Protein AF-A0A6A5ABD8-F1 (afdb_monomer_lite)

Sequence (321 aa):
MYVYLQLKSTKFTLSSTFIDMKARDLPSITTTNRLVFELEEQEGDVAEKHKRQFDACVKQADEQIEKLLAEKKQLEQEIRRQSQQFRQVLEERDADVQVEYAKMLAEVRDHIEDTKQQLTEAIESRTAKQLQVKHCPPPSLANEADVHESHMLQQLVVAKSKEVTALQAQFHALEAELARPAAIKRKADALDGSHEYSAEAVAQEKKHLQDEIDMLMETDLALRDKATQSRLLAAQHEQNESMRREVAEVEQEAANVAASVAALSSRLQTQLRVLASSSSTGALLTRLYTFIVSHDKDTPIAMADVLAASVSVPKRRRAVH

Structure (mmCIF, N/CA/C/O backbone):
data_AF-A0A6A5ABD8-F1
#
_entry.id   AF-A0A6A5ABD8-F1
#
loop_
_atom_site.group_PDB
_atom_site.id
_atom_site.type_symbol
_atom_site.label_atom_id
_atom_site.label_alt_id
_atom_site.label_comp_id
_atom_site.label_asym_id
_atom_site.label_entity_id
_atom_site.label_seq_id
_atom_site.pdbx_PDB_ins_code
_atom_site.Cartn_x
_atom_site.Cartn_y
_atom_site.Cartn_z
_atom_site.occupancy
_atom_site.B_iso_or_equiv
_atom_site.auth_seq_id
_atom_site.auth_comp_id
_atom_site.auth_asym_id
_atom_site.auth_atom_id
_atom_site.pdbx_PDB_model_num
ATOM 1 N N . MET A 1 1 ? -56.595 18.436 93.249 1.00 53.53 1 MET A N 1
ATOM 2 C CA . MET A 1 1 ? -57.622 19.158 94.042 1.00 53.53 1 MET A CA 1
ATOM 3 C C . MET A 1 1 ? -58.505 20.083 93.189 1.00 53.53 1 MET A C 1
ATOM 5 O O . MET A 1 1 ? -59.708 20.087 93.406 1.00 53.53 1 MET A O 1
ATOM 9 N N . TYR A 1 2 ? -57.971 20.776 92.172 1.00 49.00 2 TYR A N 1
ATOM 10 C CA . TYR A 1 2 ? -58.749 21.616 91.233 1.00 49.00 2 TYR A CA 1
ATOM 11 C C . TYR A 1 2 ? -59.800 20.856 90.392 1.00 49.00 2 TYR A C 1
ATOM 13 O O . TYR A 1 2 ? -60.939 21.297 90.273 1.00 49.00 2 TYR A O 1
ATOM 21 N N . VAL A 1 3 ? -59.458 19.665 89.887 1.00 53.38 3 VAL A N 1
ATOM 22 C CA . VAL A 1 3 ? -60.366 18.823 89.076 1.00 53.38 3 VAL A CA 1
ATOM 23 C C . VAL A 1 3 ? -61.596 18.361 89.876 1.00 53.38 3 VAL A C 1
ATOM 25 O O . VAL A 1 3 ? -62.702 18.282 89.349 1.00 53.38 3 VAL A O 1
ATOM 28 N N . TYR A 1 4 ? -61.437 18.140 91.185 1.00 53.44 4 TYR A N 1
ATOM 29 C CA . TYR A 1 4 ? -62.526 17.703 92.065 1.00 53.44 4 TYR A CA 1
ATOM 30 C C . TYR A 1 4 ? -63.534 18.828 92.361 1.00 53.44 4 TYR A C 1
ATOM 32 O O . TYR A 1 4 ? -64.728 18.564 92.495 1.00 53.44 4 TYR A O 1
ATOM 40 N N . LEU A 1 5 ? -63.080 20.091 92.415 1.00 59.44 5 LEU A N 1
ATOM 41 C CA . LEU A 1 5 ? -63.978 21.248 92.518 1.00 59.44 5 LEU A CA 1
ATOM 42 C C . LEU A 1 5 ? -64.756 21.484 91.214 1.00 59.44 5 LEU A C 1
ATOM 44 O O . LEU A 1 5 ? -65.955 21.752 91.276 1.00 59.44 5 LEU A O 1
ATOM 48 N N . GLN A 1 6 ? -64.120 21.328 90.047 1.00 56.09 6 GLN A N 1
ATOM 49 C CA . GLN A 1 6 ? -64.813 21.450 88.756 1.00 56.09 6 GLN A CA 1
ATOM 50 C C . GLN A 1 6 ? -65.863 20.352 88.543 1.00 56.09 6 GLN A C 1
ATOM 52 O O . GLN A 1 6 ? -66.965 20.650 88.085 1.00 56.09 6 GLN A O 1
ATOM 57 N N . LEU A 1 7 ? -65.575 19.108 88.941 1.00 61.19 7 LEU A N 1
ATOM 58 C CA . LEU A 1 7 ? -66.537 17.997 88.891 1.00 61.19 7 LEU A CA 1
ATOM 59 C C . LEU A 1 7 ? -67.727 18.198 89.838 1.00 61.19 7 LEU A C 1
ATOM 61 O O . LEU A 1 7 ? -68.861 17.878 89.491 1.00 61.19 7 LEU A O 1
ATOM 65 N N . LYS A 1 8 ? -67.504 18.765 91.031 1.00 67.19 8 LYS A N 1
ATOM 66 C CA . LYS A 1 8 ? -68.603 19.105 91.948 1.00 67.19 8 LYS A CA 1
ATOM 67 C C . LYS A 1 8 ? -69.461 20.256 91.427 1.00 67.19 8 LYS A C 1
ATOM 69 O O . LYS A 1 8 ? -70.681 20.174 91.528 1.00 67.19 8 LYS A O 1
ATOM 74 N N . SER A 1 9 ? -68.834 21.286 90.861 1.00 66.56 9 SER A N 1
ATOM 75 C CA . SER A 1 9 ? -69.531 22.425 90.256 1.00 66.56 9 SER A CA 1
ATOM 76 C C . SER A 1 9 ? -70.400 21.976 89.077 1.00 66.56 9 SER A C 1
ATOM 78 O O . SER A 1 9 ? -71.603 22.204 89.078 1.00 66.56 9 SER A O 1
ATOM 80 N N . THR A 1 10 ? -69.834 21.210 88.141 1.00 68.38 10 THR A N 1
ATOM 81 C CA . THR A 1 10 ? -70.576 20.663 86.990 1.00 68.38 10 THR A CA 1
ATOM 82 C C . THR A 1 10 ? -71.698 19.714 87.406 1.00 68.38 10 THR A C 1
ATOM 84 O O . THR A 1 10 ? -72.798 19.809 86.865 1.00 68.38 10 THR A O 1
ATOM 87 N N . LYS A 1 11 ? -71.481 18.859 88.415 1.00 72.31 11 LYS A N 1
ATOM 88 C CA . LYS A 1 11 ? -72.540 18.007 88.977 1.00 72.31 11 LYS A CA 1
ATOM 89 C C . LYS A 1 11 ? -73.679 18.828 89.586 1.00 72.31 11 LYS A C 1
ATOM 91 O O . LYS A 1 11 ? -74.837 18.472 89.399 1.00 72.31 11 LYS A O 1
ATOM 96 N N . PHE A 1 12 ? -73.369 19.915 90.292 1.00 74.19 12 PHE A N 1
ATOM 97 C CA . PHE A 1 12 ? -74.384 20.788 90.882 1.00 74.19 12 PHE A CA 1
ATOM 98 C C . PHE A 1 12 ? -75.194 21.521 89.806 1.00 74.19 12 PHE A C 1
ATOM 100 O O . PHE A 1 12 ? -76.422 21.504 89.858 1.00 74.19 12 PHE A O 1
ATOM 107 N N . THR A 1 13 ? -74.530 22.072 88.786 1.00 72.88 13 THR A N 1
ATOM 108 C CA . THR A 1 13 ? -75.196 22.735 87.655 1.00 72.88 13 THR A CA 1
ATOM 109 C C . THR A 1 13 ? -76.114 21.771 86.905 1.00 72.88 13 THR A C 1
ATOM 111 O O . THR A 1 13 ? -77.259 22.117 86.639 1.00 72.88 13 THR A O 1
ATOM 114 N N . LEU A 1 14 ? -75.653 20.544 86.630 1.00 72.12 14 LEU A N 1
ATOM 115 C CA . LEU A 1 14 ? -76.456 19.514 85.960 1.00 72.12 14 LEU A CA 1
ATOM 116 C C . LEU A 1 14 ? -77.642 19.042 86.811 1.00 72.12 14 LEU A C 1
ATOM 118 O O . LEU A 1 14 ? -78.719 18.784 86.283 1.00 72.12 14 LEU A O 1
ATOM 122 N N . SER A 1 15 ? -77.474 18.948 88.133 1.00 74.62 15 SER A N 1
ATOM 123 C CA . SER A 1 15 ? -78.588 18.630 89.033 1.00 74.62 15 SER A CA 1
ATOM 124 C C . SER A 1 15 ? -79.621 19.756 89.085 1.00 74.62 15 SER A C 1
ATOM 126 O O . SER A 1 15 ? -80.815 19.470 89.090 1.00 74.62 15 SER A O 1
ATOM 128 N N . SER A 1 16 ? -79.183 21.019 89.095 1.00 74.88 16 SER A N 1
ATOM 129 C CA . SER A 1 16 ? -80.077 22.183 89.070 1.00 74.88 16 SER A CA 1
ATOM 130 C C . SER A 1 16 ? -80.865 22.252 87.764 1.00 74.88 16 SER A C 1
ATOM 132 O O . SER A 1 16 ? -82.081 22.409 87.796 1.00 74.88 16 SER A O 1
ATOM 134 N N . THR A 1 17 ? -80.206 22.063 86.616 1.00 70.19 17 THR A N 1
ATOM 135 C CA . THR A 1 17 ? -80.883 22.075 85.312 1.00 70.19 17 THR A CA 1
ATOM 136 C C . THR A 1 17 ? -81.820 20.885 85.137 1.00 70.19 17 THR A C 1
ATOM 138 O O . THR A 1 17 ? -82.887 21.041 84.552 1.00 70.19 17 THR A O 1
ATOM 141 N N . PHE A 1 18 ? -81.482 19.712 85.682 1.00 69.19 18 PHE A N 1
ATOM 142 C CA . PHE A 1 18 ? -82.381 18.557 85.689 1.00 69.19 18 PHE A CA 1
ATOM 143 C C . PHE A 1 18 ? -83.653 18.819 86.509 1.00 69.19 18 PHE A C 1
ATOM 145 O O . PHE A 1 18 ? -84.741 18.447 86.076 1.00 69.19 18 PHE A O 1
ATOM 152 N N . ILE A 1 19 ? -83.543 19.483 87.666 1.00 72.44 19 ILE A N 1
ATOM 153 C CA . ILE A 1 19 ? -84.706 19.852 88.488 1.00 72.44 19 ILE A CA 1
ATOM 154 C C . ILE A 1 19 ? -85.553 20.922 87.781 1.00 72.44 19 ILE A C 1
ATOM 156 O O . ILE A 1 19 ? -86.771 20.763 87.711 1.00 72.44 19 ILE A O 1
ATOM 160 N N . ASP A 1 20 ? -84.928 21.937 87.176 1.00 66.00 20 ASP A N 1
ATOM 161 C CA . ASP A 1 20 ? -85.625 22.971 86.394 1.00 66.00 20 ASP A CA 1
ATOM 162 C C . ASP A 1 20 ? -86.321 22.403 85.146 1.00 66.00 20 ASP A C 1
ATOM 164 O O . ASP A 1 20 ? -87.415 22.840 84.785 1.00 66.00 20 ASP A O 1
ATOM 168 N N . MET A 1 21 ? -85.722 21.401 84.493 1.00 63.78 21 MET A N 1
ATOM 169 C CA . MET A 1 21 ? -86.346 20.679 83.381 1.00 63.78 21 MET A CA 1
ATOM 170 C C . MET A 1 21 ? -87.503 19.795 83.840 1.00 63.78 21 MET A C 1
ATOM 172 O O . MET A 1 21 ? -88.488 19.682 83.122 1.00 63.78 21 MET A O 1
ATOM 176 N N . LYS A 1 22 ? -87.410 19.186 85.028 1.00 62.59 22 LYS A N 1
ATOM 177 C CA . LYS A 1 22 ? -88.475 18.348 85.599 1.00 62.59 22 LYS A CA 1
ATOM 178 C C . LYS A 1 22 ? -89.668 19.172 86.103 1.00 62.59 22 LYS A C 1
ATOM 180 O O . LYS A 1 22 ? -90.768 18.642 86.189 1.00 62.59 22 LYS A O 1
ATOM 185 N N . ALA A 1 23 ? -89.449 20.447 86.436 1.00 59.66 23 ALA A N 1
ATOM 186 C CA . ALA A 1 23 ? -90.488 21.399 86.836 1.00 59.66 23 ALA A CA 1
ATOM 187 C C . ALA A 1 23 ? -91.246 22.018 85.645 1.00 59.66 23 ALA A C 1
ATOM 189 O O . ALA A 1 23 ? -92.268 22.675 85.840 1.00 59.66 23 ALA A O 1
ATOM 190 N N . ARG A 1 24 ? -90.760 21.821 84.414 1.00 61.25 24 ARG A N 1
ATOM 191 C CA . ARG A 1 24 ? -91.465 22.190 83.185 1.00 61.25 24 ARG A CA 1
ATOM 192 C C . ARG A 1 24 ? -92.117 20.935 82.617 1.00 61.25 24 ARG A C 1
ATOM 194 O O . ARG A 1 24 ? -91.409 20.006 82.242 1.00 61.25 24 ARG A O 1
ATOM 201 N N . ASP A 1 25 ? -93.445 20.917 82.527 1.00 61.50 25 ASP A N 1
ATOM 202 C CA . ASP A 1 25 ? -94.180 19.871 81.809 1.00 61.50 25 ASP A CA 1
ATOM 203 C C . ASP A 1 25 ? -93.789 19.905 80.322 1.00 61.50 25 ASP A C 1
ATOM 205 O O . ASP A 1 25 ? -94.334 20.661 79.516 1.00 61.50 25 ASP A O 1
ATOM 209 N N . LEU A 1 26 ? -92.767 19.125 79.968 1.00 60.50 26 LEU A N 1
ATOM 210 C CA . LEU A 1 26 ? -92.284 18.965 78.602 1.00 60.50 26 LEU A CA 1
ATOM 211 C C . LEU A 1 26 ? -93.111 17.879 77.892 1.00 60.50 26 LEU A C 1
ATOM 213 O O . LEU A 1 26 ? -93.389 16.833 78.484 1.00 60.50 26 LEU A O 1
ATOM 217 N N . PRO A 1 27 ? -93.502 18.095 76.622 1.00 52.38 27 PRO A N 1
ATOM 218 C CA . PRO A 1 27 ? -94.364 17.171 75.894 1.00 52.38 27 PRO A CA 1
ATOM 219 C C . PRO A 1 27 ? -93.663 15.826 75.662 1.00 52.38 27 PRO A C 1
ATOM 221 O O . PRO A 1 27 ? -92.484 15.777 75.305 1.00 52.38 27 PRO A O 1
ATOM 224 N N . SER A 1 28 ? -94.393 14.719 75.838 1.00 52.97 28 SER A N 1
ATOM 225 C CA . SER A 1 28 ? -93.856 13.371 75.635 1.00 52.97 28 SER A CA 1
ATOM 226 C C . SER A 1 28 ? -93.575 13.113 74.152 1.00 52.97 28 SER A C 1
ATOM 228 O O . SER A 1 28 ? -94.492 12.850 73.372 1.00 52.97 28 SER A O 1
ATOM 230 N N . ILE A 1 29 ? -92.306 13.149 73.755 1.00 50.41 29 ILE A N 1
ATOM 231 C CA . ILE A 1 29 ? -91.874 12.676 72.439 1.00 50.41 29 ILE A CA 1
ATOM 232 C C . ILE A 1 29 ? -91.739 11.152 72.525 1.00 50.41 29 ILE A C 1
ATOM 234 O O . ILE A 1 29 ? -90.792 10.634 73.110 1.00 50.41 29 ILE A O 1
ATOM 238 N N . THR A 1 30 ? -92.701 10.424 71.963 1.00 53.50 30 THR A N 1
ATOM 239 C CA . THR A 1 30 ? -92.599 8.976 71.743 1.00 53.50 30 THR A CA 1
ATOM 240 C C . THR A 1 30 ? -91.993 8.729 70.366 1.00 53.50 30 THR A C 1
ATOM 242 O O . THR A 1 30 ? -92.691 8.600 69.367 1.00 53.50 30 THR A O 1
ATOM 245 N N . THR A 1 31 ? -90.666 8.686 70.284 1.00 48.09 31 THR A N 1
ATOM 246 C CA . THR A 1 31 ? -89.962 8.234 69.079 1.00 48.09 31 THR A CA 1
ATOM 247 C C . THR A 1 31 ? -89.793 6.717 69.119 1.00 48.09 31 THR A C 1
ATOM 249 O O . THR A 1 31 ? -88.953 6.184 69.839 1.00 48.09 31 THR A O 1
ATOM 252 N N . THR A 1 32 ? -90.565 5.993 68.306 1.00 50.56 32 THR A N 1
ATOM 253 C CA . THR A 1 32 ? -90.321 4.576 67.991 1.00 50.56 32 THR A CA 1
ATOM 254 C C . THR A 1 32 ? -89.218 4.458 66.940 1.00 50.56 32 THR A C 1
ATOM 256 O O . THR A 1 32 ? -89.463 4.034 65.813 1.00 50.56 32 THR A O 1
ATOM 259 N N . ASN A 1 33 ? -87.994 4.852 67.283 1.00 43.50 33 ASN A N 1
ATOM 260 C CA . ASN A 1 33 ? -86.839 4.555 66.442 1.00 43.50 33 ASN A CA 1
ATOM 261 C C . ASN A 1 33 ? -86.266 3.205 66.871 1.00 43.50 33 ASN A C 1
ATOM 263 O O . ASN A 1 33 ? -85.719 3.059 67.964 1.00 43.50 33 ASN A O 1
ATOM 267 N N . ARG A 1 34 ? -86.415 2.200 66.005 1.00 51.47 34 ARG A N 1
ATOM 268 C CA . ARG A 1 34 ? -85.743 0.910 66.151 1.00 51.47 34 ARG A CA 1
ATOM 269 C C . ARG A 1 34 ? -84.254 1.158 65.896 1.00 51.47 34 ARG A C 1
ATOM 271 O O . ARG A 1 34 ? -83.864 1.379 64.756 1.00 51.47 34 ARG A O 1
ATOM 278 N N . LEU A 1 35 ? -83.446 1.179 66.956 1.00 46.12 35 LEU A N 1
ATOM 279 C CA . LEU A 1 35 ? -81.986 1.158 66.855 1.00 46.12 35 LEU A CA 1
ATOM 280 C C . LEU A 1 35 ? -81.588 -0.122 66.107 1.00 46.12 35 LEU A C 1
ATOM 282 O O . LEU A 1 35 ? -81.640 -1.216 66.670 1.00 46.12 35 LEU A O 1
ATOM 286 N N . VAL A 1 36 ? -81.260 0.004 64.821 1.00 48.38 36 VAL A N 1
ATOM 287 C CA . VAL A 1 36 ? -80.511 -1.025 64.098 1.00 48.38 36 VAL A CA 1
ATOM 288 C C . VAL A 1 36 ? -79.068 -0.808 64.514 1.00 48.38 36 VAL A C 1
ATOM 290 O O . VAL A 1 36 ? -78.414 0.116 64.044 1.00 48.38 36 VAL A O 1
ATOM 293 N N . PHE A 1 37 ? -78.609 -1.604 65.473 1.00 43.69 37 PHE A N 1
ATOM 294 C CA . PHE A 1 37 ? -77.184 -1.733 65.721 1.00 43.69 37 PHE A CA 1
ATOM 295 C C . PHE A 1 37 ? -76.596 -2.345 64.449 1.00 43.69 37 PHE A C 1
ATOM 297 O O . PHE A 1 37 ? -76.911 -3.491 64.121 1.00 43.69 37 PHE A O 1
ATOM 304 N N . GLU A 1 38 ? -75.809 -1.576 63.696 1.00 53.09 38 GLU A N 1
ATOM 305 C CA . GLU A 1 38 ? -74.833 -2.190 62.803 1.00 53.09 38 GLU A CA 1
ATOM 306 C C . GLU A 1 38 ? -73.977 -3.067 63.713 1.00 53.09 38 GLU A C 1
ATOM 308 O O . GLU A 1 38 ? -73.343 -2.569 64.643 1.00 53.09 38 GLU A O 1
ATOM 313 N N . LEU A 1 39 ? -74.094 -4.387 63.548 1.00 53.16 39 LEU A N 1
ATOM 314 C CA . LEU A 1 39 ? -73.211 -5.334 64.211 1.00 53.16 39 LEU A CA 1
ATOM 315 C C . LEU A 1 39 ? -71.795 -4.883 63.859 1.00 53.16 39 LEU A C 1
ATOM 317 O O . LEU A 1 39 ? -71.429 -4.935 62.687 1.00 53.16 39 LEU A O 1
ATOM 321 N N . GLU A 1 40 ? -71.051 -4.381 64.848 1.00 53.12 40 GLU A N 1
ATOM 322 C CA . GLU A 1 40 ? -69.621 -4.120 64.700 1.00 53.12 40 GLU A CA 1
ATOM 323 C C . GLU A 1 40 ? -69.013 -5.376 64.066 1.00 53.12 40 GLU A C 1
ATOM 325 O O . GLU A 1 40 ? -69.211 -6.477 64.596 1.00 53.12 40 GLU A O 1
ATOM 330 N N . GLU A 1 41 ? -68.370 -5.229 62.895 1.00 56.97 41 GLU A N 1
ATOM 331 C CA . GLU A 1 41 ? -67.628 -6.330 62.271 1.00 56.97 41 GLU A CA 1
ATOM 332 C C . GLU A 1 41 ? -66.757 -6.934 63.373 1.00 56.97 41 GLU A C 1
ATOM 334 O O . GLU A 1 41 ? -65.947 -6.232 63.986 1.00 56.97 41 GLU A O 1
ATOM 339 N N . GLN A 1 42 ? -66.977 -8.212 63.690 1.00 62.25 42 GLN A N 1
ATOM 340 C CA . GLN A 1 42 ? -66.211 -8.857 64.746 1.00 62.25 42 GLN A CA 1
ATOM 341 C C . GLN A 1 42 ? -64.729 -8.755 64.369 1.00 62.25 42 GLN A C 1
ATOM 343 O O . GLN A 1 42 ? -64.380 -8.938 63.204 1.00 62.25 42 GLN A O 1
ATOM 348 N N . GLU A 1 43 ? -63.837 -8.497 65.331 1.00 62.69 43 GLU A N 1
ATOM 349 C CA . GLU A 1 43 ? -62.389 -8.382 65.063 1.00 62.69 43 GLU A CA 1
ATOM 350 C C . GLU A 1 43 ? -61.838 -9.577 64.252 1.00 62.69 43 GLU A C 1
ATOM 352 O O . GLU A 1 43 ? -60.892 -9.426 63.477 1.00 62.69 43 GLU A O 1
ATOM 357 N N . GLY A 1 44 ? -62.468 -10.754 64.373 1.00 68.44 44 GLY A N 1
ATOM 358 C CA . GLY A 1 44 ? -62.181 -11.942 63.567 1.00 68.44 44 GLY A CA 1
ATOM 359 C C . GLY A 1 44 ? -62.459 -11.794 62.062 1.00 68.44 44 GLY A C 1
ATOM 360 O O . GLY A 1 44 ? -61.650 -12.261 61.262 1.00 68.44 44 GLY A O 1
ATOM 361 N N . ASP A 1 45 ? -63.530 -11.106 61.660 1.00 73.00 45 ASP A N 1
ATOM 362 C CA . ASP A 1 45 ? -63.878 -10.881 60.246 1.00 73.00 45 ASP A CA 1
ATOM 363 C C . ASP A 1 45 ? -62.905 -9.898 59.577 1.00 73.00 45 ASP A C 1
ATOM 365 O O . ASP A 1 45 ? -62.466 -10.104 58.439 1.00 73.00 45 ASP A O 1
ATOM 369 N N . VAL A 1 46 ? -62.485 -8.862 60.310 1.00 76.31 46 VAL A N 1
ATOM 370 C CA . VAL A 1 46 ? -61.463 -7.908 59.851 1.00 76.31 46 VAL A CA 1
ATOM 371 C C . VAL A 1 46 ? -60.105 -8.606 59.707 1.00 76.31 46 VAL A C 1
ATOM 373 O O . VAL A 1 46 ? -59.412 -8.427 58.699 1.00 76.31 46 VAL A O 1
ATOM 376 N N . ALA A 1 47 ? -59.739 -9.458 60.671 1.00 79.94 47 ALA A N 1
ATOM 377 C CA . ALA A 1 47 ? -58.514 -10.253 60.616 1.00 79.94 47 ALA A CA 1
ATOM 378 C C . ALA A 1 47 ? -58.513 -11.246 59.438 1.00 79.94 47 ALA A C 1
ATOM 380 O O . ALA A 1 47 ? -57.504 -11.367 58.737 1.00 79.94 47 ALA A O 1
ATOM 381 N N . GLU A 1 48 ? -59.636 -11.917 59.163 1.00 85.94 48 GLU A N 1
ATOM 382 C CA . GLU A 1 48 ? -59.774 -12.788 57.991 1.00 85.94 48 GLU A CA 1
ATOM 383 C C . GLU A 1 48 ? -59.653 -12.020 56.673 1.00 85.94 48 GLU A C 1
ATOM 385 O O . GLU A 1 48 ? -58.983 -12.480 55.744 1.00 85.94 48 GLU A O 1
ATOM 390 N N . LYS A 1 49 ? -60.266 -10.838 56.574 1.00 85.88 49 LYS A N 1
ATOM 391 C CA . LYS A 1 49 ? -60.184 -9.988 55.381 1.00 85.88 49 LYS A CA 1
ATOM 392 C C . LYS A 1 49 ? -58.750 -9.533 55.110 1.00 85.88 49 LYS A C 1
ATOM 394 O O . LYS A 1 49 ? -58.290 -9.641 53.972 1.00 85.88 49 LYS A O 1
ATOM 399 N N . HIS A 1 50 ? -58.024 -9.094 56.141 1.00 88.00 50 HIS A N 1
ATOM 400 C CA . HIS A 1 50 ? -56.607 -8.734 56.023 1.00 88.00 50 HIS A CA 1
ATOM 401 C C . HIS A 1 50 ? -55.740 -9.932 55.627 1.00 88.00 50 HIS A C 1
ATOM 403 O O . HIS A 1 50 ? -54.873 -9.798 54.764 1.00 88.00 50 HIS A O 1
ATOM 409 N N . LYS A 1 51 ? -56.010 -11.120 56.181 1.00 93.06 51 LYS A N 1
ATOM 410 C CA . LYS A 1 51 ? -55.317 -12.354 55.793 1.00 93.06 51 LYS A CA 1
ATOM 411 C C . LYS A 1 51 ? -55.535 -12.691 54.316 1.00 93.06 51 LYS A C 1
ATOM 413 O O . LYS A 1 51 ? -54.569 -12.934 53.604 1.00 93.06 51 LYS A O 1
ATOM 418 N N . ARG A 1 52 ? -56.775 -12.622 53.820 1.00 92.38 52 ARG A N 1
ATOM 419 C CA . ARG A 1 52 ? -57.081 -12.868 52.396 1.00 92.38 52 ARG A CA 1
ATOM 420 C C . ARG A 1 52 ? -56.407 -11.855 51.468 1.00 92.38 52 ARG A C 1
ATOM 422 O O . ARG A 1 52 ? -55.948 -12.232 50.394 1.00 92.38 52 ARG A O 1
ATOM 429 N N . GLN A 1 53 ? -56.336 -10.583 51.867 1.00 92.06 53 GLN A N 1
ATOM 430 C CA . GLN A 1 53 ? -55.622 -9.550 51.108 1.00 92.06 53 GLN A CA 1
ATOM 431 C C . GLN A 1 53 ? -54.112 -9.803 51.081 1.00 92.06 53 GLN A C 1
ATOM 433 O O . GLN A 1 53 ? -53.494 -9.675 50.026 1.00 92.06 53 GLN A O 1
ATOM 438 N N . PHE A 1 54 ? -53.529 -10.202 52.214 1.00 94.56 54 PHE A N 1
ATOM 439 C CA . PHE A 1 54 ? -52.124 -10.587 52.294 1.00 94.56 54 PHE A CA 1
ATOM 440 C C . PHE A 1 54 ? -51.831 -11.799 51.402 1.00 94.56 54 PHE A C 1
ATOM 442 O O . PHE A 1 54 ? -50.937 -11.728 50.564 1.00 94.56 54 PHE A O 1
ATOM 449 N N . ASP A 1 55 ? -52.638 -12.859 51.493 1.00 95.31 55 ASP A N 1
ATOM 450 C CA . ASP A 1 55 ? -52.489 -14.071 50.679 1.00 95.31 55 ASP A CA 1
ATOM 451 C C . ASP A 1 55 ? -52.620 -13.776 49.171 1.00 95.31 55 ASP A C 1
ATOM 453 O O . ASP A 1 55 ? -51.890 -14.342 48.356 1.00 95.31 55 ASP A O 1
ATOM 457 N N . ALA A 1 56 ? -53.522 -12.870 48.777 1.00 94.56 56 ALA A N 1
ATOM 458 C CA . ALA A 1 56 ? -53.649 -12.426 47.388 1.00 94.56 56 ALA A CA 1
ATOM 459 C C . ALA A 1 56 ? -52.418 -11.637 46.913 1.00 94.56 56 ALA A C 1
ATOM 461 O O . ALA A 1 56 ? -51.957 -11.834 45.790 1.00 94.56 56 ALA A O 1
ATOM 462 N N . CYS A 1 57 ? -51.864 -10.781 47.775 1.00 95.81 57 CYS A N 1
ATOM 463 C CA . CYS A 1 57 ? -50.655 -10.014 47.483 1.00 95.81 57 CYS A CA 1
ATOM 464 C C . CYS A 1 57 ? -49.430 -10.934 47.330 1.00 95.81 57 CYS A C 1
ATOM 466 O O . CYS A 1 57 ? -48.650 -10.769 46.395 1.00 95.81 57 CYS A O 1
ATOM 468 N N . VAL A 1 58 ? -49.307 -11.954 48.190 1.00 96.69 58 VAL A N 1
ATOM 469 C CA . VAL A 1 58 ? -48.263 -12.988 48.089 1.00 96.69 58 VAL A CA 1
ATOM 470 C C . VAL A 1 58 ? -48.381 -13.751 46.769 1.00 96.69 58 VAL A C 1
ATOM 472 O O . VAL A 1 58 ? -47.403 -13.833 46.036 1.00 96.69 58 VAL A O 1
ATOM 475 N N . LYS A 1 59 ? -49.584 -14.212 46.396 1.00 97.00 59 LYS A N 1
ATOM 476 C CA . LYS A 1 59 ? -49.800 -14.889 45.104 1.00 97.00 59 LYS A CA 1
ATOM 477 C C . LYS A 1 59 ? -49.424 -14.019 43.907 1.00 97.00 59 LYS A C 1
ATOM 479 O O . LYS A 1 59 ? -48.790 -14.500 42.975 1.00 97.00 59 LYS A O 1
ATOM 484 N N . GLN A 1 60 ? -49.791 -12.738 43.930 1.00 96.62 60 GLN A N 1
ATOM 485 C CA . GLN A 1 60 ? -49.427 -11.809 42.862 1.00 96.62 60 GLN A CA 1
ATOM 486 C C . GLN A 1 60 ? -47.906 -11.615 42.773 1.00 96.62 60 GLN A C 1
ATOM 488 O O . GLN A 1 60 ? -47.365 -11.533 41.669 1.00 96.62 60 GLN A O 1
ATOM 493 N N . ALA A 1 61 ? -47.215 -11.549 43.914 1.00 96.38 61 ALA A N 1
ATOM 494 C CA . ALA A 1 61 ? -45.760 -11.477 43.952 1.00 96.38 61 ALA A CA 1
ATOM 495 C C . ALA A 1 61 ? -45.122 -12.755 43.383 1.00 96.38 61 ALA A C 1
ATOM 497 O O . ALA A 1 61 ? -44.211 -12.654 42.564 1.00 96.38 61 ALA A O 1
ATOM 498 N N . ASP A 1 62 ? -45.640 -13.935 43.732 1.00 96.94 62 ASP A N 1
ATOM 499 C CA . ASP A 1 62 ? -45.156 -15.218 43.211 1.00 96.94 62 ASP A CA 1
ATOM 500 C C . ASP A 1 62 ? -45.335 -15.319 41.686 1.00 96.94 62 ASP A C 1
ATOM 502 O O . ASP A 1 62 ? -44.390 -15.650 40.971 1.00 96.94 62 ASP A O 1
ATOM 506 N N . GLU A 1 63 ? -46.500 -14.934 41.154 1.00 97.25 63 GLU A N 1
ATOM 507 C CA . GLU A 1 63 ? -46.746 -14.891 39.704 1.00 97.25 63 GLU A CA 1
ATOM 508 C C . GLU A 1 63 ? -45.808 -13.911 38.978 1.00 97.25 63 GLU A C 1
ATOM 510 O O . GLU A 1 63 ? -45.360 -14.174 37.857 1.00 97.25 63 GLU A O 1
ATOM 515 N N . GLN A 1 64 ? -45.500 -12.763 39.592 1.00 97.44 64 GLN A N 1
ATOM 516 C CA . GLN A 1 64 ? -44.531 -11.812 39.040 1.00 97.44 64 GLN A CA 1
ATOM 517 C C . GLN A 1 64 ? -43.109 -12.375 39.062 1.00 97.44 64 GLN A C 1
ATOM 519 O O . GLN A 1 64 ? -42.379 -12.213 38.083 1.00 97.44 64 GLN A O 1
ATOM 524 N N . ILE A 1 65 ? -42.723 -13.064 40.137 1.00 97.56 65 ILE A N 1
ATOM 525 C CA . ILE A 1 65 ? -41.425 -13.733 40.243 1.00 97.56 65 ILE A CA 1
ATOM 526 C C . ILE A 1 65 ? -41.296 -14.808 39.161 1.00 97.56 65 ILE A C 1
ATOM 528 O O . ILE A 1 65 ? -40.279 -14.847 38.469 1.00 97.56 65 ILE A O 1
ATOM 532 N N . GLU A 1 66 ? -42.318 -15.641 38.952 1.00 97.56 66 GLU A N 1
ATOM 533 C CA . GLU A 1 66 ? -42.298 -16.665 37.903 1.00 97.56 66 GLU A CA 1
ATOM 534 C C . GLU A 1 66 ? -42.156 -16.061 36.501 1.00 97.56 66 GLU A C 1
ATOM 536 O O . GLU A 1 66 ? -41.338 -16.539 35.707 1.00 97.56 66 GLU A O 1
ATOM 541 N N . LYS A 1 67 ? -42.883 -14.975 36.204 1.00 97.75 67 LYS A N 1
ATOM 542 C CA . LYS A 1 67 ? -42.744 -14.250 34.929 1.00 97.75 67 LYS A CA 1
ATOM 543 C C . LYS A 1 67 ? -41.327 -13.719 34.732 1.00 97.75 67 LYS A C 1
ATOM 545 O O . LYS A 1 67 ? -40.726 -13.969 33.689 1.00 97.75 67 LYS A O 1
ATOM 550 N N . LEU A 1 68 ? -40.763 -13.063 35.745 1.00 97.94 68 LEU A N 1
ATOM 551 C CA . LEU A 1 68 ? -39.399 -12.531 35.685 1.00 97.94 68 LEU A CA 1
ATOM 552 C C . LEU A 1 68 ? -38.350 -13.641 35.535 1.00 97.94 68 LEU A C 1
ATOM 554 O O . LEU A 1 68 ? -37.365 -13.467 34.819 1.00 97.94 68 LEU A O 1
ATOM 558 N N . LEU A 1 69 ? -38.548 -14.802 36.164 1.00 97.75 69 LEU A N 1
ATOM 559 C CA . LEU A 1 69 ? -37.665 -15.959 35.994 1.00 97.75 69 LEU A CA 1
ATOM 560 C C . LEU A 1 69 ? -37.738 -16.536 34.574 1.00 97.75 69 LEU A C 1
ATOM 562 O O . LEU A 1 69 ? -36.703 -16.913 34.015 1.00 97.75 69 LEU A O 1
ATOM 566 N N . ALA A 1 70 ? -38.930 -16.583 33.975 1.00 97.44 70 ALA A N 1
ATOM 567 C CA . ALA A 1 70 ? -39.110 -17.018 32.594 1.00 97.44 70 ALA A CA 1
ATOM 568 C C . ALA A 1 70 ? -38.450 -16.047 31.601 1.00 97.44 70 ALA A C 1
ATOM 570 O O . ALA A 1 70 ? -37.695 -16.486 30.729 1.00 97.44 70 ALA A O 1
ATOM 571 N N . GLU A 1 71 ? -38.660 -14.740 31.774 1.00 97.94 71 GLU A N 1
ATOM 572 C CA . GLU A 1 71 ? -38.024 -13.694 30.963 1.00 97.94 71 GLU A CA 1
ATOM 573 C C . GLU A 1 71 ? -36.500 -13.725 31.099 1.00 97.94 71 GLU A C 1
ATOM 575 O O . GLU A 1 71 ? -35.789 -13.738 30.094 1.00 97.94 71 GLU A O 1
ATOM 580 N N . LYS A 1 72 ? -35.977 -13.841 32.327 1.00 97.88 72 LYS A N 1
ATOM 581 C CA . LYS A 1 72 ? -34.539 -14.005 32.574 1.00 97.88 72 LYS A CA 1
ATOM 582 C C . LYS A 1 72 ? -33.980 -15.197 31.797 1.00 97.88 72 LYS A C 1
ATOM 584 O O . LYS A 1 72 ? -32.950 -15.070 31.140 1.00 97.88 72 LYS A O 1
ATOM 589 N N . LYS A 1 73 ? -34.653 -16.349 31.845 1.00 98.06 73 LYS A N 1
ATOM 590 C CA . LYS A 1 73 ? -34.214 -17.558 31.135 1.00 98.06 73 LYS A CA 1
ATOM 591 C C . LYS A 1 73 ? -34.200 -17.354 29.616 1.00 98.06 73 LYS A C 1
ATOM 593 O O . LYS A 1 73 ? -33.271 -17.820 28.959 1.00 98.06 73 LYS A O 1
ATOM 598 N N . GLN A 1 74 ? -35.196 -16.661 29.062 1.00 97.88 74 GLN A N 1
ATOM 599 C CA . GLN A 1 74 ? -35.233 -16.324 27.636 1.00 97.88 74 GLN A CA 1
ATOM 600 C C . GLN A 1 74 ? -34.097 -15.372 27.248 1.00 97.88 74 GLN A C 1
ATOM 602 O O . GLN A 1 74 ? -33.388 -15.635 26.278 1.00 97.88 74 GLN A O 1
ATOM 607 N N . LEU A 1 75 ? -33.866 -14.316 28.032 1.00 98.00 75 LEU A N 1
ATOM 608 C CA . LEU A 1 75 ? -32.774 -13.370 27.795 1.00 98.00 75 LEU A CA 1
ATOM 609 C C . LEU A 1 75 ? -31.401 -14.047 27.881 1.00 98.00 75 LEU A C 1
ATOM 611 O O . LEU A 1 75 ? -30.541 -13.801 27.042 1.00 98.00 75 LEU A O 1
ATOM 615 N N . GLU A 1 76 ? -31.193 -14.952 28.839 1.00 98.12 76 GLU A N 1
ATOM 616 C CA . GLU A 1 76 ? -29.954 -15.731 28.933 1.00 98.12 76 GLU A CA 1
ATOM 617 C C . GLU A 1 76 ? -29.733 -16.633 27.711 1.00 98.12 76 GLU A C 1
ATOM 619 O O . GLU A 1 76 ? -28.602 -16.762 27.235 1.00 98.12 76 GLU A O 1
ATOM 624 N N . GLN A 1 77 ? -30.792 -17.258 27.186 1.00 97.88 77 GLN A N 1
ATOM 625 C CA . GLN A 1 77 ? -30.709 -18.052 25.957 1.00 97.88 77 GLN A CA 1
ATOM 626 C C . GLN A 1 77 ? -30.371 -17.180 24.747 1.00 97.88 77 GLN A C 1
ATOM 628 O O . GLN A 1 77 ? -29.497 -17.546 23.960 1.00 97.88 77 GLN A O 1
ATOM 633 N N . GLU A 1 78 ? -31.003 -16.014 24.631 1.00 97.56 78 GLU A N 1
ATOM 634 C CA . GLU A 1 78 ? -30.763 -15.085 23.532 1.00 97.56 78 GLU A CA 1
ATOM 635 C C . GLU A 1 78 ? -29.341 -14.508 23.573 1.00 97.56 78 GLU A C 1
ATOM 637 O O . GLU A 1 78 ? -28.655 -14.504 22.553 1.00 97.56 78 GLU A O 1
ATOM 642 N N . ILE A 1 79 ? -28.831 -14.137 24.753 1.00 98.06 79 ILE A N 1
ATOM 643 C CA . ILE A 1 79 ? -27.438 -13.693 24.924 1.00 98.06 79 ILE A CA 1
ATOM 644 C C . ILE A 1 79 ? -26.459 -14.793 24.501 1.00 98.06 79 ILE A C 1
ATOM 646 O O . ILE A 1 79 ? -25.476 -14.514 23.809 1.00 98.06 79 ILE A O 1
ATOM 650 N N . ARG A 1 80 ? -26.708 -16.054 24.881 1.00 97.31 80 ARG A N 1
ATOM 651 C CA . ARG A 1 80 ? -25.859 -17.183 24.460 1.00 97.31 80 ARG A CA 1
ATOM 652 C C . ARG A 1 80 ? -25.884 -17.367 22.946 1.00 97.31 80 ARG A C 1
ATOM 654 O O . ARG A 1 80 ? -24.821 -17.546 22.351 1.00 97.31 80 ARG A O 1
ATOM 661 N N . ARG A 1 81 ? -27.068 -17.280 22.335 1.00 98.12 81 ARG A N 1
ATOM 662 C CA . ARG A 1 81 ? -27.259 -17.379 20.883 1.00 98.12 81 ARG A CA 1
ATOM 663 C C . ARG A 1 81 ? -26.504 -16.267 20.155 1.00 98.12 81 ARG A C 1
ATOM 665 O O . ARG A 1 81 ? -25.708 -16.561 19.269 1.00 98.12 81 ARG A O 1
ATOM 672 N N . GLN A 1 82 ? -26.677 -15.014 20.571 1.00 97.50 82 GLN A N 1
ATOM 673 C CA . GLN A 1 82 ? -25.979 -13.861 19.993 1.00 97.50 82 GLN A CA 1
ATOM 674 C C . GLN A 1 82 ? -24.462 -13.957 20.172 1.00 97.50 82 GLN A C 1
ATOM 676 O O . GLN A 1 82 ? -23.713 -13.714 19.230 1.00 97.50 82 GLN A O 1
ATOM 681 N N . SER A 1 83 ? -23.993 -14.389 21.345 1.00 97.19 83 SER A N 1
ATOM 682 C CA . SER A 1 83 ? -22.560 -14.596 21.597 1.00 97.19 83 SER A CA 1
ATOM 683 C C . SER A 1 83 ? -21.964 -15.670 20.684 1.00 97.19 83 SER A C 1
ATOM 685 O O . SER A 1 83 ? -20.822 -15.557 20.246 1.00 97.19 83 SER A O 1
ATOM 687 N N . GLN A 1 84 ? -22.720 -16.734 20.398 1.00 97.12 84 GLN A N 1
ATOM 688 C CA . GLN A 1 84 ? -22.299 -17.768 19.455 1.00 97.12 84 GLN A CA 1
ATOM 689 C C . GLN A 1 84 ? -22.269 -17.241 18.018 1.00 97.12 84 GLN A C 1
ATOM 691 O O . GLN A 1 84 ? -21.283 -17.472 17.327 1.00 97.12 84 GLN A O 1
ATOM 696 N N . GLN A 1 85 ? -23.288 -16.488 17.597 1.00 96.94 85 GLN A N 1
ATOM 697 C CA . GLN A 1 85 ? -23.306 -15.852 16.277 1.00 96.94 85 GLN A CA 1
ATOM 698 C C . GLN A 1 85 ? -22.131 -14.892 16.088 1.00 96.94 85 GLN A C 1
ATOM 700 O O . GLN A 1 85 ? -21.487 -14.912 15.047 1.00 96.94 85 GLN A O 1
ATOM 705 N N . PHE A 1 86 ? -21.813 -14.088 17.104 1.00 97.44 86 PHE A N 1
ATOM 706 C CA . PHE A 1 86 ? -20.686 -13.163 17.041 1.00 97.44 86 PHE A CA 1
ATOM 707 C C . PHE A 1 86 ? -19.349 -13.896 16.894 1.00 97.44 86 PHE A C 1
ATOM 709 O O . PHE A 1 86 ? -18.526 -13.501 16.074 1.00 97.44 86 PHE A O 1
ATOM 716 N N . ARG A 1 87 ? -19.150 -14.994 17.637 1.00 97.19 87 ARG A N 1
ATOM 717 C CA . ARG A 1 87 ? -17.958 -15.843 17.485 1.00 97.19 87 ARG A CA 1
ATOM 718 C C . ARG A 1 87 ? -17.850 -16.443 16.089 1.00 97.19 87 ARG A C 1
ATOM 720 O O . ARG A 1 87 ? -16.783 -16.366 15.504 1.00 97.19 87 ARG A O 1
ATOM 727 N N . GLN A 1 88 ? -18.948 -16.964 15.549 1.00 96.81 88 GLN A N 1
ATOM 728 C CA . GLN A 1 88 ? -18.954 -17.536 14.205 1.00 96.81 88 GLN A CA 1
ATOM 729 C C . GLN A 1 88 ? -18.584 -16.492 13.143 1.00 96.81 88 GLN A C 1
ATOM 731 O O . GLN A 1 88 ? -17.738 -16.756 12.299 1.00 96.81 88 GLN A O 1
ATOM 736 N N . VAL A 1 89 ? -19.161 -15.288 13.214 1.00 97.38 89 VAL A N 1
ATOM 737 C CA . VAL A 1 89 ? -18.821 -14.202 12.280 1.00 97.38 89 VAL A CA 1
ATOM 738 C C . VAL A 1 89 ? -17.350 -13.803 12.407 1.00 97.38 89 VAL A C 1
ATOM 740 O O . VAL A 1 89 ? -16.711 -13.533 11.397 1.00 97.38 89 VAL A O 1
ATOM 743 N N . LEU A 1 90 ? -16.797 -13.760 13.623 1.00 95.50 90 LEU A N 1
ATOM 744 C CA . LEU A 1 90 ? -15.369 -13.496 13.809 1.00 95.50 90 LEU A CA 1
ATOM 745 C C . LEU A 1 90 ? -14.499 -14.597 13.194 1.00 95.50 90 LEU A C 1
ATOM 747 O O . LEU A 1 90 ? -13.569 -14.273 12.471 1.00 95.50 90 LEU A O 1
ATOM 751 N N . GLU A 1 91 ? -14.828 -15.869 13.421 1.00 96.00 91 GLU A N 1
ATOM 752 C CA . GLU A 1 91 ? -14.098 -17.007 12.849 1.00 96.00 91 GLU A CA 1
ATOM 753 C C . GLU A 1 91 ? -14.152 -17.014 11.313 1.00 96.00 91 GLU A C 1
ATOM 755 O O . GLU A 1 91 ? -13.127 -17.220 10.666 1.00 96.00 91 GLU A O 1
ATOM 760 N N . GLU A 1 92 ? -15.319 -16.737 10.722 1.00 94.88 92 GLU A N 1
ATOM 761 C CA . GLU A 1 92 ? -15.489 -16.609 9.268 1.00 94.88 92 GLU A CA 1
ATOM 762 C C . GLU A 1 92 ? -14.643 -15.457 8.712 1.00 94.88 92 GLU A C 1
ATOM 764 O O . GLU A 1 92 ? -13.899 -15.640 7.750 1.00 94.88 92 GLU A O 1
ATOM 769 N N . ARG A 1 93 ? -14.678 -14.282 9.355 1.00 93.56 93 ARG A N 1
ATOM 770 C CA . ARG A 1 93 ? -13.869 -13.135 8.920 1.00 93.56 93 ARG A CA 1
ATOM 771 C C . ARG A 1 93 ? -12.375 -13.373 9.087 1.00 93.56 93 ARG A C 1
ATOM 773 O O . ARG A 1 93 ? -11.612 -12.969 8.214 1.00 93.56 93 ARG A O 1
ATOM 780 N N . ASP A 1 94 ? -11.952 -14.001 10.177 1.00 95.00 94 ASP A N 1
ATOM 781 C CA . ASP A 1 94 ? -10.548 -14.340 10.401 1.00 95.00 94 ASP A CA 1
ATOM 782 C C . ASP A 1 94 ? -10.062 -15.337 9.342 1.00 95.00 94 ASP A C 1
ATOM 784 O O . ASP A 1 94 ? -8.960 -15.176 8.815 1.00 95.00 94 ASP A O 1
ATOM 788 N N . ALA A 1 95 ? -10.889 -16.320 8.973 1.00 94.12 95 ALA A N 1
ATOM 789 C CA . ALA A 1 95 ? -10.587 -17.256 7.895 1.00 94.12 95 ALA A CA 1
ATOM 790 C C . ALA A 1 95 ? -10.484 -16.552 6.531 1.00 94.12 95 ALA A C 1
ATOM 792 O O . ALA A 1 95 ? -9.501 -16.759 5.818 1.00 94.12 95 ALA A O 1
ATOM 793 N N . ASP A 1 96 ? -11.435 -15.677 6.190 1.00 94.12 96 ASP A N 1
ATOM 794 C CA . ASP A 1 96 ? -11.413 -14.903 4.941 1.00 94.12 96 ASP A CA 1
ATOM 795 C C . ASP A 1 96 ? -10.157 -14.029 4.846 1.00 94.12 96 ASP A C 1
ATOM 797 O O . ASP A 1 96 ? -9.453 -14.023 3.834 1.00 94.12 96 ASP A O 1
ATOM 801 N N . VAL A 1 97 ? -9.833 -13.324 5.931 1.00 94.81 97 VAL A N 1
ATOM 802 C CA . VAL A 1 97 ? -8.643 -12.474 6.017 1.00 94.81 97 VAL A CA 1
ATOM 803 C C . VAL A 1 97 ? -7.367 -13.307 5.873 1.00 94.81 97 VAL A C 1
ATOM 805 O O . VAL A 1 97 ? -6.466 -12.916 5.132 1.00 94.81 97 VAL A O 1
ATOM 808 N N . GLN A 1 98 ? -7.281 -14.471 6.522 1.00 94.31 98 GLN A N 1
ATOM 809 C CA . GLN A 1 98 ? -6.140 -15.379 6.370 1.00 94.31 98 GLN A CA 1
ATOM 810 C C . GLN A 1 98 ? -5.982 -15.882 4.932 1.00 94.31 98 GLN A C 1
ATOM 812 O O . GLN A 1 98 ? -4.856 -15.946 4.434 1.00 94.31 98 GLN A O 1
ATOM 817 N N . VAL A 1 99 ? -7.084 -16.210 4.252 1.00 96.19 99 VAL A N 1
ATOM 818 C CA . VAL A 1 99 ? -7.066 -16.635 2.846 1.00 96.19 99 VAL A CA 1
ATOM 819 C C . VAL A 1 99 ? -6.559 -15.510 1.944 1.00 96.19 99 VAL A C 1
ATOM 821 O O . VAL A 1 99 ? -5.699 -15.756 1.099 1.00 96.19 99 VAL A O 1
ATOM 824 N N . GLU A 1 100 ? -7.027 -14.278 2.135 1.00 95.25 100 GLU A N 1
ATOM 825 C CA . GLU A 1 100 ? -6.556 -13.124 1.358 1.00 95.25 100 GLU A CA 1
ATOM 826 C C . GLU A 1 100 ? -5.075 -12.812 1.616 1.00 95.25 100 GLU A C 1
ATOM 828 O O . GLU A 1 100 ? -4.311 -12.610 0.670 1.00 95.25 100 GLU A O 1
ATOM 833 N N . TYR A 1 101 ? -4.614 -12.869 2.870 1.00 95.50 101 TYR A N 1
ATOM 834 C CA . TYR A 1 101 ? -3.184 -12.739 3.170 1.00 95.50 101 TYR A CA 1
ATOM 835 C C . TYR A 1 101 ? -2.349 -13.846 2.519 1.00 95.50 101 TYR A C 1
ATOM 837 O O . TYR A 1 101 ? -1.270 -13.566 1.995 1.00 95.50 101 TYR A O 1
ATOM 845 N N . ALA A 1 102 ? -2.833 -15.090 2.512 1.00 95.94 102 ALA A N 1
ATOM 846 C CA . ALA A 1 102 ? -2.142 -16.196 1.858 1.00 95.94 102 ALA A CA 1
ATOM 847 C C . ALA A 1 102 ? -2.031 -15.992 0.338 1.00 95.94 102 ALA A C 1
ATOM 849 O O . ALA A 1 102 ? -0.973 -16.269 -0.228 1.00 95.94 102 ALA A O 1
ATOM 850 N N . LYS A 1 103 ? -3.078 -15.463 -0.312 1.00 96.00 103 LYS A N 1
ATOM 851 C CA . LYS A 1 103 ? -3.050 -15.111 -1.742 1.00 96.00 103 LYS A CA 1
ATOM 852 C C . LYS A 1 103 ? -2.031 -14.014 -2.035 1.00 96.00 103 LYS A C 1
ATOM 854 O O . LYS A 1 103 ? -1.167 -14.219 -2.879 1.00 96.00 103 LYS A O 1
ATOM 859 N N . MET A 1 104 ? -2.062 -12.908 -1.290 1.00 95.31 104 MET A N 1
ATOM 860 C CA . MET A 1 104 ? -1.098 -11.815 -1.477 1.00 95.31 104 MET A CA 1
ATOM 861 C C . MET A 1 104 ? 0.350 -12.288 -1.284 1.00 95.31 104 MET A C 1
ATOM 863 O O . MET A 1 104 ? 1.244 -11.896 -2.029 1.00 95.31 104 MET A O 1
ATOM 867 N N . LEU A 1 105 ? 0.603 -13.164 -0.305 1.00 95.38 105 LEU A N 1
ATOM 868 C CA . LEU A 1 105 ? 1.931 -13.750 -0.103 1.00 95.38 105 LEU A CA 1
ATOM 869 C C . LEU A 1 105 ? 2.362 -14.659 -1.263 1.00 95.38 105 LEU A C 1
ATOM 871 O O . LEU A 1 105 ? 3.553 -14.702 -1.577 1.00 95.38 105 LEU A O 1
ATOM 875 N N . ALA A 1 106 ? 1.427 -15.383 -1.884 1.00 94.94 106 ALA A N 1
ATOM 876 C CA . ALA A 1 106 ? 1.704 -16.197 -3.063 1.00 94.94 106 ALA A CA 1
ATOM 877 C C . ALA A 1 106 ? 2.051 -15.320 -4.276 1.00 94.94 106 ALA A C 1
ATOM 879 O O . ALA A 1 106 ? 3.092 -15.536 -4.883 1.00 94.94 106 ALA A O 1
ATOM 880 N N . GLU A 1 107 ? 1.274 -14.269 -4.544 1.00 96.44 107 GLU A N 1
ATOM 881 C CA . GLU A 1 107 ? 1.546 -13.315 -5.633 1.00 96.44 107 GLU A CA 1
ATOM 882 C C . GLU A 1 107 ? 2.917 -12.639 -5.478 1.00 96.44 107 GLU A C 1
ATOM 884 O O . GLU A 1 107 ? 3.697 -12.552 -6.426 1.00 96.44 107 GLU A O 1
ATOM 889 N N . VAL A 1 108 ? 3.264 -12.212 -4.259 1.00 97.12 108 VAL A N 1
ATOM 890 C CA . VAL A 1 108 ? 4.591 -11.645 -3.975 1.00 97.12 108 VAL A CA 1
ATOM 891 C C . VAL A 1 108 ? 5.696 -12.673 -4.214 1.00 97.12 108 VAL A C 1
ATOM 893 O O . VAL A 1 108 ? 6.762 -12.322 -4.723 1.00 97.12 108 VAL A O 1
ATOM 896 N N . ARG A 1 109 ? 5.471 -13.942 -3.856 1.00 97.12 109 ARG A N 1
ATOM 897 C CA . ARG A 1 109 ? 6.441 -15.009 -4.116 1.00 97.12 109 ARG A CA 1
ATOM 898 C C . ARG A 1 109 ? 6.622 -15.235 -5.616 1.00 97.12 109 ARG A C 1
ATOM 900 O O . ARG A 1 109 ? 7.769 -15.326 -6.040 1.00 97.12 109 ARG A O 1
ATOM 907 N N . ASP A 1 110 ? 5.543 -15.255 -6.389 1.00 97.38 110 ASP A N 1
ATOM 908 C CA . ASP A 1 110 ? 5.597 -15.416 -7.845 1.00 97.38 110 ASP A CA 1
ATOM 909 C C . ASP A 1 110 ? 6.373 -14.260 -8.492 1.00 97.38 110 ASP A C 1
ATOM 911 O O . ASP A 1 110 ? 7.299 -14.491 -9.265 1.00 97.38 110 ASP A O 1
ATOM 915 N N . HIS A 1 111 ? 6.126 -13.014 -8.073 1.00 97.00 111 HIS A N 1
ATOM 916 C CA . HIS A 1 111 ? 6.918 -11.866 -8.527 1.00 97.00 111 HIS A CA 1
ATOM 917 C C . HIS A 1 111 ? 8.405 -11.969 -8.163 1.00 97.00 111 HIS A C 1
ATOM 919 O O . HIS A 1 111 ? 9.275 -11.578 -8.946 1.00 97.00 111 HIS A O 1
ATOM 925 N N . ILE A 1 112 ? 8.734 -12.489 -6.978 1.00 96.56 112 ILE A N 1
ATOM 926 C CA . ILE A 1 112 ? 10.128 -12.740 -6.592 1.00 96.56 112 ILE A CA 1
ATOM 927 C C . ILE A 1 112 ? 10.752 -13.820 -7.487 1.00 96.56 112 ILE A C 1
ATOM 929 O O . ILE A 1 112 ? 11.921 -13.701 -7.852 1.00 96.56 112 ILE A O 1
ATOM 933 N N . GLU A 1 113 ? 10.008 -14.867 -7.834 1.00 97.38 113 GLU A N 1
ATOM 934 C CA . GLU A 1 113 ? 10.471 -15.936 -8.723 1.00 97.38 113 GLU A CA 1
ATOM 935 C C . GLU A 1 113 ? 10.736 -15.388 -10.138 1.00 97.38 113 GLU A C 1
ATOM 937 O O . GLU A 1 113 ? 11.837 -15.557 -10.668 1.00 97.38 113 GLU A O 1
ATOM 942 N N . ASP A 1 114 ? 9.791 -14.622 -10.688 1.00 97.12 114 ASP A N 1
ATOM 943 C CA . ASP A 1 114 ? 9.899 -13.985 -12.005 1.00 97.12 114 ASP A CA 1
ATOM 944 C C . ASP A 1 114 ? 11.091 -13.025 -12.073 1.00 97.12 114 ASP A C 1
ATOM 946 O O . ASP A 1 114 ? 11.903 -13.070 -13.001 1.00 97.12 114 ASP A O 1
ATOM 950 N N . THR A 1 115 ? 11.238 -12.154 -11.071 1.00 95.69 115 THR A N 1
ATOM 951 C CA . THR A 1 115 ? 12.353 -11.196 -11.031 1.00 95.69 115 THR A CA 1
ATOM 952 C C . THR A 1 115 ? 13.704 -11.886 -10.871 1.00 95.69 115 THR A C 1
ATOM 954 O O . THR A 1 115 ? 14.687 -11.450 -11.476 1.00 95.69 115 THR A O 1
ATOM 957 N N . LYS A 1 116 ? 13.781 -12.989 -10.115 1.00 96.88 116 LYS A N 1
ATOM 958 C CA . LYS A 1 116 ? 14.991 -13.821 -10.057 1.00 96.88 116 LYS A CA 1
ATOM 959 C C . LYS A 1 116 ? 15.310 -14.435 -11.412 1.00 96.88 116 LYS A C 1
ATOM 961 O O . LYS A 1 116 ? 16.475 -14.421 -11.803 1.00 96.88 116 LYS A O 1
ATOM 966 N N . GLN A 1 117 ? 14.311 -14.953 -12.122 1.00 96.75 117 GLN A N 1
ATOM 967 C CA . GLN A 1 117 ? 14.522 -15.534 -13.442 1.00 96.75 117 GLN A CA 1
ATOM 968 C C . GLN A 1 117 ? 15.040 -14.482 -14.432 1.00 96.75 117 GLN A C 1
ATOM 970 O O . GLN A 1 117 ? 16.077 -14.694 -15.059 1.00 96.75 117 GLN A O 1
ATOM 975 N N . GLN A 1 118 ? 14.406 -13.308 -14.484 1.00 95.88 118 GLN A N 1
ATOM 976 C CA . GLN A 1 118 ? 14.857 -12.185 -15.315 1.00 95.88 118 GLN A CA 1
ATOM 977 C C . GLN A 1 118 ? 16.286 -11.741 -14.972 1.00 95.88 118 GLN A C 1
ATOM 979 O O . GLN A 1 118 ? 17.083 -11.439 -15.863 1.00 95.88 118 GLN A O 1
ATOM 984 N N . LEU A 1 119 ? 16.637 -11.711 -13.682 1.00 95.06 119 LEU A N 1
ATOM 985 C CA . LEU A 1 119 ? 17.991 -11.379 -13.244 1.00 95.06 119 LEU A CA 1
ATOM 986 C C . LEU A 1 119 ? 19.009 -12.420 -13.725 1.00 95.06 119 LEU A C 1
ATOM 988 O O . LEU A 1 119 ? 20.073 -12.042 -14.219 1.00 95.06 119 LEU A O 1
ATOM 992 N N . THR A 1 120 ? 18.692 -13.709 -13.608 1.00 96.44 120 THR A N 1
ATOM 993 C CA . THR A 1 120 ? 19.548 -14.795 -14.103 1.00 96.44 120 THR A CA 1
ATOM 994 C C . THR A 1 120 ? 19.760 -14.681 -15.611 1.00 96.44 120 THR A C 1
ATOM 996 O O . THR A 1 120 ? 20.906 -14.655 -16.058 1.00 96.44 120 THR A O 1
ATOM 999 N N . GLU A 1 121 ? 18.692 -14.495 -16.388 1.00 95.88 121 GLU A N 1
ATOM 1000 C CA . GLU A 1 121 ? 18.766 -14.310 -17.844 1.00 95.88 121 GLU A CA 1
ATOM 1001 C C . GLU A 1 121 ? 19.618 -13.083 -18.223 1.00 95.88 121 GLU A C 1
ATOM 1003 O O . GLU A 1 121 ? 20.442 -13.129 -19.144 1.00 95.88 121 GLU A O 1
ATOM 1008 N N . ALA A 1 122 ? 19.490 -11.980 -17.478 1.00 94.06 122 ALA A N 1
ATOM 1009 C CA . ALA A 1 122 ? 20.301 -10.785 -17.687 1.00 94.06 122 ALA A CA 1
ATOM 1010 C C . ALA A 1 122 ? 21.791 -11.023 -17.378 1.00 94.06 122 ALA A C 1
ATOM 1012 O O . ALA A 1 122 ? 22.662 -10.541 -18.114 1.00 94.06 122 ALA A O 1
ATOM 1013 N N . ILE A 1 123 ? 22.104 -11.775 -16.316 1.00 94.56 123 ILE A N 1
ATOM 1014 C CA . ILE A 1 123 ? 23.478 -12.159 -15.964 1.00 94.56 123 ILE A CA 1
ATOM 1015 C C . ILE A 1 123 ? 24.074 -13.061 -17.046 1.00 94.56 123 ILE A C 1
ATOM 1017 O O . ILE A 1 123 ? 25.206 -12.823 -17.478 1.00 94.56 123 ILE A O 1
ATOM 1021 N N . GLU A 1 124 ? 23.330 -14.057 -17.521 1.00 95.62 124 GLU A N 1
ATOM 1022 C CA . GLU A 1 124 ? 23.764 -14.956 -18.592 1.00 95.62 124 GLU A CA 1
ATOM 1023 C C . GLU A 1 124 ? 24.026 -14.185 -19.890 1.00 95.62 124 GLU A C 1
ATOM 1025 O O . GLU A 1 124 ? 25.107 -14.302 -20.472 1.00 95.62 124 GLU A O 1
ATOM 1030 N N . SER A 1 125 ? 23.106 -13.300 -20.287 1.00 94.62 125 SER A N 1
ATOM 1031 C CA . SER A 1 125 ? 23.260 -12.421 -21.454 1.00 94.62 125 SER A CA 1
ATOM 1032 C C . SER A 1 125 ? 24.488 -11.515 -21.338 1.00 94.62 125 SER A C 1
ATOM 1034 O O . SER A 1 125 ? 25.286 -11.398 -22.274 1.00 94.62 125 SER A O 1
ATOM 1036 N N . ARG A 1 126 ? 24.702 -10.902 -20.167 1.00 93.94 126 ARG A N 1
ATOM 1037 C CA . ARG A 1 126 ? 25.896 -10.090 -19.895 1.00 93.94 126 ARG A CA 1
ATOM 1038 C C . ARG A 1 126 ? 27.171 -10.921 -20.006 1.00 93.94 126 ARG A C 1
ATOM 1040 O O . ARG A 1 126 ? 28.141 -10.462 -20.608 1.00 93.94 126 ARG A O 1
ATOM 1047 N N . THR A 1 127 ? 27.175 -12.120 -19.436 1.00 93.75 127 THR A N 1
ATOM 1048 C CA . THR A 1 127 ? 28.335 -13.020 -19.436 1.00 93.75 127 THR A CA 1
ATOM 1049 C C . THR A 1 127 ? 28.667 -13.476 -20.856 1.00 93.75 127 THR A C 1
ATOM 1051 O O . THR A 1 127 ? 29.830 -13.416 -21.258 1.00 93.75 127 THR A O 1
ATOM 1054 N N . ALA A 1 128 ? 27.655 -13.825 -21.655 1.00 92.00 128 ALA A N 1
ATOM 1055 C CA . ALA A 1 128 ? 27.808 -14.168 -23.066 1.00 92.00 128 ALA A CA 1
ATOM 1056 C C . ALA A 1 128 ? 28.397 -13.004 -23.881 1.00 92.00 128 ALA A C 1
ATOM 1058 O O . ALA A 1 128 ? 29.365 -13.191 -24.620 1.00 92.00 128 ALA A O 1
ATOM 1059 N N . LYS A 1 129 ? 27.886 -11.780 -23.686 1.00 89.31 129 LYS A N 1
ATOM 1060 C CA . LYS A 1 129 ? 28.434 -10.570 -24.323 1.00 89.31 129 LYS A CA 1
ATOM 1061 C C . LYS A 1 129 ? 29.880 -10.309 -23.904 1.00 89.31 129 LYS A C 1
ATOM 1063 O O . LYS A 1 129 ? 30.713 -9.967 -24.736 1.00 89.31 129 LYS A O 1
ATOM 1068 N N . GLN A 1 130 ? 30.207 -10.495 -22.627 1.00 88.38 130 GLN A N 1
ATOM 1069 C CA . GLN A 1 130 ? 31.566 -10.290 -22.129 1.00 88.38 130 GLN A CA 1
ATOM 1070 C C . GLN A 1 130 ? 32.554 -11.322 -22.697 1.00 88.38 130 GLN A C 1
ATOM 1072 O O . GLN A 1 130 ? 33.697 -10.972 -22.990 1.00 88.38 130 GLN A O 1
ATOM 1077 N N . LEU A 1 131 ? 32.120 -12.572 -22.884 1.00 89.31 131 LEU A N 1
ATOM 1078 C CA . LEU A 1 131 ? 32.882 -13.605 -23.591 1.00 89.31 131 LEU A CA 1
ATOM 1079 C C . LEU A 1 131 ? 33.104 -13.234 -25.062 1.00 89.31 131 LEU A C 1
ATOM 1081 O O . LEU A 1 131 ? 34.239 -13.301 -25.526 1.00 89.31 131 LEU A O 1
ATOM 1085 N N . GLN A 1 132 ? 32.067 -12.774 -25.768 1.00 81.56 132 GLN A N 1
ATOM 1086 C CA . GLN A 1 132 ? 32.204 -12.298 -27.151 1.00 81.56 132 GLN A CA 1
ATOM 1087 C C . GLN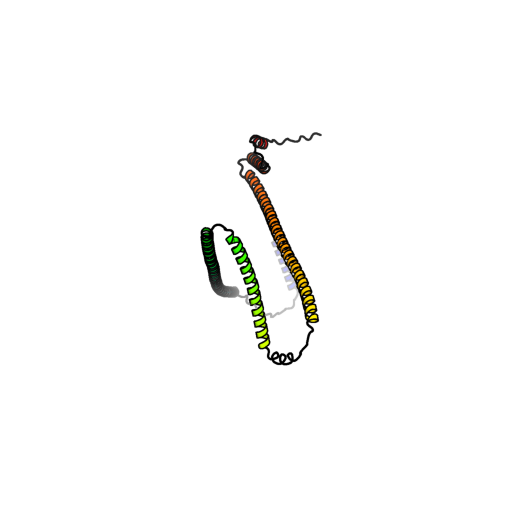 A 1 132 ? 33.220 -11.159 -27.267 1.00 81.56 132 GLN A C 1
ATOM 1089 O O . GLN A 1 132 ? 34.128 -11.244 -28.086 1.00 81.56 132 GLN A O 1
ATOM 1094 N N . VAL A 1 133 ? 33.139 -10.142 -26.403 1.00 81.38 133 VAL A N 1
ATOM 1095 C CA . VAL A 1 133 ? 34.080 -9.007 -26.414 1.00 81.38 133 VAL A CA 1
ATOM 1096 C C . VAL A 1 133 ? 35.526 -9.457 -26.184 1.00 81.38 133 VAL A C 1
ATOM 1098 O O . VAL A 1 133 ? 36.430 -8.930 -26.824 1.00 81.38 133 VAL A O 1
ATOM 1101 N N . LYS A 1 134 ? 35.766 -10.453 -25.319 1.00 79.38 134 LYS A N 1
ATOM 1102 C CA . LYS A 1 134 ? 37.115 -11.007 -25.089 1.00 79.38 134 LYS A CA 1
ATOM 1103 C C . LYS A 1 134 ? 37.689 -11.751 -26.298 1.00 79.38 134 LYS A C 1
ATOM 1105 O O . LYS A 1 134 ? 38.908 -11.847 -26.407 1.00 79.38 134 LYS A O 1
ATOM 1110 N N . HIS A 1 135 ? 36.837 -12.297 -27.163 1.00 75.00 135 HIS A N 1
ATOM 1111 C CA . HIS A 1 135 ? 37.244 -13.030 -28.364 1.00 75.00 135 HIS A CA 1
ATOM 1112 C C . HIS A 1 135 ? 37.238 -12.170 -29.635 1.00 75.00 135 HIS A C 1
ATOM 1114 O O . HIS A 1 135 ? 37.662 -12.650 -30.687 1.00 75.00 135 HIS A O 1
ATOM 1120 N N . CYS A 1 136 ? 36.806 -10.909 -29.554 1.00 62.66 136 CYS A N 1
ATOM 1121 C CA . CYS A 1 136 ? 36.916 -9.977 -30.666 1.00 62.66 136 CYS A CA 1
ATOM 1122 C C . CYS A 1 136 ? 38.382 -9.550 -30.872 1.00 62.66 136 CYS A C 1
ATOM 1124 O O . CYS A 1 136 ? 39.062 -9.205 -29.900 1.00 62.66 136 CYS A O 1
ATOM 1126 N N . PRO A 1 137 ? 38.885 -9.539 -32.121 1.00 63.88 137 PRO A N 1
ATOM 1127 C CA . PRO A 1 137 ? 40.205 -8.999 -32.419 1.00 63.88 137 PRO A CA 1
ATOM 1128 C C . PRO A 1 137 ? 40.285 -7.504 -32.046 1.00 63.88 137 PRO A C 1
ATOM 1130 O O . PRO A 1 137 ? 39.260 -6.813 -32.063 1.00 63.88 137 PRO A O 1
ATOM 1133 N N . PRO A 1 138 ? 41.483 -6.984 -31.705 1.00 62.47 138 PRO A N 1
ATOM 1134 C CA . PRO A 1 138 ? 41.673 -5.557 -31.455 1.00 62.47 138 PRO A CA 1
ATOM 1135 C C . PRO A 1 138 ? 41.225 -4.747 -32.681 1.00 62.47 138 PRO A C 1
ATOM 1137 O O . PRO A 1 138 ? 41.354 -5.244 -33.803 1.00 62.47 138 PRO A O 1
ATOM 1140 N N . PRO A 1 139 ? 40.694 -3.524 -32.490 1.00 59.41 139 PRO A N 1
ATOM 1141 C CA . PRO A 1 139 ? 40.121 -2.746 -33.579 1.00 59.41 139 PRO A CA 1
ATOM 1142 C C . PRO A 1 139 ? 41.187 -2.496 -34.649 1.00 59.41 139 PRO A C 1
ATOM 1144 O O . PRO A 1 139 ? 42.140 -1.749 -34.439 1.00 59.41 139 PRO A O 1
ATOM 1147 N N . SER A 1 140 ? 41.043 -3.180 -35.782 1.00 61.12 140 SER A N 1
ATOM 1148 C CA . SER A 1 140 ? 41.797 -2.899 -37.000 1.00 61.12 140 SER A CA 1
ATOM 1149 C C . SER A 1 140 ? 41.028 -1.861 -37.821 1.00 61.12 140 SER A C 1
ATOM 1151 O O . SER A 1 140 ? 39.824 -1.714 -37.638 1.00 61.12 140 SER A O 1
ATOM 1153 N N . LEU A 1 141 ? 41.684 -1.164 -38.751 1.00 56.25 141 LEU A N 1
ATOM 1154 C CA . LEU A 1 141 ? 41.026 -0.206 -39.659 1.00 56.25 141 LEU A CA 1
ATOM 1155 C C . LEU A 1 141 ? 39.901 -0.835 -40.514 1.00 56.25 141 LEU A C 1
ATOM 1157 O O . LEU A 1 141 ? 39.077 -0.105 -41.054 1.00 56.25 141 LEU A O 1
ATOM 1161 N N . ALA A 1 142 ? 39.821 -2.171 -40.601 1.00 53.16 142 ALA A N 1
ATOM 1162 C CA . ALA A 1 142 ? 38.670 -2.865 -41.182 1.00 53.16 142 ALA A CA 1
ATOM 1163 C C . ALA A 1 142 ? 37.394 -2.699 -40.329 1.00 53.16 142 ALA A C 1
ATOM 1165 O O . ALA A 1 142 ? 36.304 -2.581 -40.877 1.00 53.16 142 ALA A O 1
ATOM 1166 N N . ASN A 1 143 ? 37.523 -2.560 -39.003 1.00 58.72 143 ASN A N 1
ATOM 1167 C CA . ASN A 1 143 ? 36.384 -2.411 -38.097 1.00 58.72 143 ASN A CA 1
ATOM 1168 C C . ASN A 1 143 ? 35.658 -1.067 -38.261 1.00 58.72 143 ASN A C 1
ATOM 1170 O O . ASN A 1 143 ? 34.481 -0.999 -37.941 1.00 58.72 143 ASN A O 1
ATOM 1174 N N . GLU A 1 144 ? 36.305 0.007 -38.724 1.00 60.72 144 GLU A N 1
ATOM 1175 C CA . GLU A 1 144 ? 35.602 1.280 -38.969 1.00 60.72 144 GLU A CA 1
ATOM 1176 C C . GLU A 1 144 ? 34.741 1.215 -40.233 1.00 60.72 144 GLU A C 1
ATOM 1178 O O . GLU A 1 144 ? 33.622 1.729 -40.233 1.00 60.72 144 GLU A O 1
ATOM 1183 N N . ALA A 1 145 ? 35.223 0.531 -41.277 1.00 66.38 145 ALA A N 1
ATOM 1184 C CA . ALA A 1 145 ? 34.437 0.252 -42.474 1.00 66.38 145 ALA A CA 1
ATOM 1185 C C . ALA A 1 145 ? 33.251 -0.667 -42.145 1.00 66.38 145 ALA A C 1
ATOM 1187 O O . ALA A 1 145 ? 32.125 -0.346 -42.516 1.00 66.38 145 ALA A O 1
ATOM 1188 N N . ASP A 1 146 ? 33.476 -1.719 -41.352 1.00 71.25 146 ASP A N 1
ATOM 1189 C CA . ASP A 1 146 ? 32.424 -2.642 -40.913 1.00 71.25 146 ASP A CA 1
ATOM 1190 C C . ASP A 1 146 ? 31.415 -1.968 -39.961 1.00 71.25 146 ASP A C 1
ATOM 1192 O O . ASP A 1 146 ? 30.217 -2.242 -40.015 1.00 71.25 146 ASP A O 1
ATOM 1196 N N . VAL A 1 147 ? 31.858 -1.045 -39.097 1.00 75.38 147 VAL A N 1
ATOM 1197 C CA . VAL A 1 147 ? 30.970 -0.245 -38.231 1.00 75.38 147 VAL A CA 1
ATOM 1198 C C . VAL A 1 147 ? 30.160 0.751 -39.058 1.00 75.38 147 VAL A C 1
ATOM 1200 O O . VAL A 1 147 ? 28.970 0.935 -38.794 1.00 75.38 147 VAL A O 1
ATOM 1203 N N . HIS A 1 148 ? 30.764 1.371 -40.073 1.00 79.31 148 HIS A N 1
ATOM 1204 C CA . HIS A 1 148 ? 30.049 2.259 -40.982 1.00 79.31 148 HIS A CA 1
ATOM 1205 C C . HIS A 1 148 ? 29.025 1.487 -41.824 1.00 79.31 148 HIS A C 1
ATOM 1207 O O . HIS A 1 148 ? 27.871 1.903 -41.913 1.00 79.31 148 HIS A O 1
ATOM 1213 N N . GLU A 1 149 ? 29.398 0.320 -42.352 1.00 83.19 149 GLU A N 1
ATOM 1214 C CA . GLU A 1 149 ? 28.501 -0.586 -43.072 1.00 83.19 149 GLU A CA 1
ATOM 1215 C C . GLU A 1 149 ? 27.372 -1.096 -42.168 1.00 83.19 149 GLU A C 1
ATOM 1217 O O . GLU A 1 149 ? 26.203 -1.041 -42.547 1.00 83.19 149 GLU A O 1
ATOM 1222 N N . SER A 1 150 ? 27.673 -1.491 -40.928 1.00 80.56 150 SER A N 1
ATOM 1223 C CA . SER A 1 150 ? 26.660 -1.886 -39.947 1.00 80.56 150 SER A CA 1
ATOM 1224 C C . SER A 1 150 ? 25.708 -0.737 -39.614 1.00 80.56 150 SER A C 1
ATOM 1226 O O . SER A 1 150 ? 24.510 -0.972 -39.449 1.00 80.56 150 SER A O 1
ATOM 1228 N N . HIS A 1 151 ? 26.201 0.499 -39.512 1.00 86.12 151 HIS A N 1
ATOM 1229 C CA . HIS A 1 151 ? 25.348 1.657 -39.262 1.00 86.12 151 HIS A CA 1
ATOM 1230 C C . HIS A 1 151 ? 24.453 1.967 -40.470 1.00 86.12 151 HIS A C 1
ATOM 1232 O O . HIS A 1 151 ? 23.258 2.214 -40.302 1.00 86.12 151 HIS A O 1
ATOM 1238 N N . MET A 1 152 ? 24.994 1.861 -41.687 1.00 90.19 152 MET A N 1
ATOM 1239 C CA . MET A 1 152 ? 24.242 1.989 -42.938 1.00 90.19 152 MET A CA 1
ATOM 1240 C C . MET A 1 152 ? 23.155 0.914 -43.063 1.00 90.19 152 MET A C 1
ATOM 1242 O O . MET A 1 152 ? 22.004 1.227 -43.370 1.00 90.19 152 MET A O 1
ATOM 1246 N N . LEU A 1 153 ? 23.480 -0.344 -42.758 1.00 91.31 153 LEU A N 1
ATOM 1247 C CA . LEU A 1 153 ? 22.519 -1.447 -42.738 1.00 91.31 153 LEU A CA 1
ATOM 1248 C C . LEU A 1 153 ? 21.443 -1.239 -41.668 1.00 91.31 153 LEU A C 1
ATOM 1250 O O . LEU A 1 153 ? 20.269 -1.499 -41.920 1.00 91.31 153 LEU A O 1
ATOM 1254 N N . GLN A 1 154 ? 21.799 -0.711 -40.496 1.00 90.31 154 GLN A N 1
ATOM 1255 C CA . GLN A 1 154 ? 20.833 -0.404 -39.442 1.00 90.31 154 GLN A CA 1
ATOM 1256 C C . GLN A 1 154 ? 19.864 0.711 -39.860 1.00 90.31 154 GLN A C 1
ATOM 1258 O O . GLN A 1 154 ? 18.656 0.588 -39.649 1.00 90.31 154 GLN A O 1
ATOM 1263 N N . GLN A 1 155 ? 20.361 1.767 -40.507 1.00 90.88 155 GLN A N 1
ATOM 12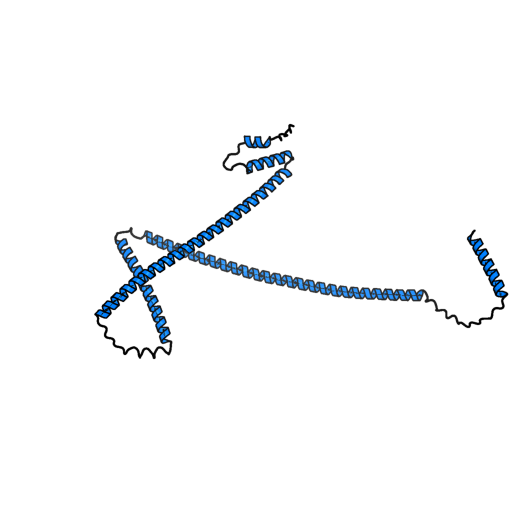64 C CA . GLN A 1 155 ? 19.513 2.813 -41.085 1.00 90.88 155 GLN A CA 1
ATOM 1265 C C . GLN A 1 155 ? 18.601 2.252 -42.185 1.00 90.88 155 GLN A C 1
ATOM 1267 O O . GLN A 1 155 ? 17.410 2.574 -42.217 1.00 90.88 155 GLN A O 1
ATOM 1272 N N . LEU A 1 156 ? 19.118 1.353 -43.029 1.00 93.62 156 LEU A N 1
ATOM 1273 C CA . LEU A 1 156 ? 18.340 0.676 -44.065 1.00 93.62 156 LEU A CA 1
ATOM 1274 C C . LEU A 1 156 ? 17.233 -0.204 -43.467 1.00 93.62 156 LEU A C 1
ATOM 1276 O O . LEU A 1 156 ? 16.101 -0.156 -43.942 1.00 93.62 156 LEU A O 1
ATOM 1280 N N . VAL A 1 157 ? 17.512 -0.956 -42.398 1.00 92.62 157 VAL A N 1
ATOM 1281 C CA . VAL A 1 157 ? 16.509 -1.770 -41.688 1.00 92.62 157 VAL A CA 1
ATOM 1282 C C . VAL A 1 157 ? 15.419 -0.893 -41.077 1.00 92.62 157 VAL A C 1
ATOM 1284 O O . VAL A 1 157 ? 14.242 -1.235 -41.180 1.00 92.62 157 VAL A O 1
ATOM 1287 N N . VAL A 1 158 ? 15.768 0.258 -40.492 1.00 92.50 158 VAL A N 1
ATOM 1288 C CA . VAL A 1 158 ? 14.779 1.212 -39.962 1.00 92.50 158 VAL A CA 1
ATOM 1289 C C . VAL A 1 158 ? 13.923 1.793 -41.090 1.00 92.50 158 VAL A C 1
ATOM 1291 O O . VAL A 1 158 ? 12.701 1.862 -40.953 1.00 92.50 158 VAL A O 1
ATOM 1294 N N . ALA A 1 159 ? 14.533 2.174 -42.215 1.00 92.44 159 ALA A N 1
ATOM 1295 C CA . ALA A 1 159 ? 13.813 2.681 -43.380 1.00 92.44 159 ALA A CA 1
ATOM 1296 C C . ALA A 1 159 ? 12.860 1.625 -43.963 1.00 92.44 159 ALA A C 1
ATOM 1298 O O . ALA A 1 159 ? 11.681 1.906 -44.171 1.00 92.44 159 ALA A O 1
ATOM 1299 N N . LYS A 1 160 ? 13.336 0.387 -44.139 1.00 91.75 160 LYS A N 1
ATOM 1300 C CA . LYS A 1 160 ? 12.526 -0.728 -44.641 1.00 91.75 160 LYS A CA 1
ATOM 1301 C C . LYS A 1 160 ? 11.437 -1.156 -43.667 1.00 91.75 160 LYS A C 1
ATOM 1303 O O . LYS A 1 160 ? 10.331 -1.442 -44.102 1.00 91.75 160 LYS A O 1
ATOM 1308 N N . SER A 1 161 ? 11.688 -1.118 -42.361 1.00 91.38 161 SER A N 1
ATOM 1309 C CA . SER A 1 161 ? 10.651 -1.367 -41.351 1.00 91.38 161 SER A CA 1
ATOM 1310 C C . SER A 1 161 ? 9.531 -0.330 -41.432 1.00 91.38 161 SER A C 1
ATOM 1312 O O . SER A 1 161 ? 8.361 -0.694 -41.398 1.00 91.38 161 SER A O 1
ATOM 1314 N N . LYS A 1 162 ? 9.866 0.955 -41.613 1.00 92.94 162 LYS A N 1
ATOM 1315 C CA . LYS A 1 162 ? 8.862 2.009 -41.832 1.00 92.94 162 LYS A CA 1
ATOM 1316 C C . LYS A 1 162 ? 8.070 1.789 -43.123 1.00 92.94 162 LYS A C 1
ATOM 1318 O O . LYS A 1 162 ? 6.857 1.972 -43.115 1.00 92.94 162 LYS A O 1
ATOM 1323 N N . GLU A 1 163 ? 8.739 1.377 -44.200 1.00 94.19 163 GLU A N 1
ATOM 1324 C CA . GLU A 1 163 ? 8.098 1.038 -45.477 1.00 94.19 163 GLU A CA 1
ATOM 1325 C C . GLU A 1 163 ? 7.128 -0.143 -45.321 1.00 94.19 163 GLU A C 1
ATOM 1327 O O . GLU A 1 163 ? 5.990 -0.059 -45.771 1.00 94.19 163 GLU A O 1
ATOM 1332 N N . VAL A 1 164 ? 7.523 -1.200 -44.603 1.00 94.31 164 VAL A N 1
ATOM 1333 C CA . VAL A 1 164 ? 6.654 -2.348 -44.297 1.00 94.31 164 VAL A CA 1
ATOM 1334 C C . VAL A 1 164 ? 5.435 -1.917 -43.483 1.00 94.31 164 VAL A C 1
ATOM 1336 O O . VAL A 1 164 ? 4.320 -2.283 -43.844 1.00 94.31 164 VAL A O 1
ATOM 1339 N N . THR A 1 165 ? 5.605 -1.103 -42.439 1.00 91.50 165 THR A N 1
ATOM 1340 C CA . THR A 1 165 ? 4.474 -0.601 -41.641 1.00 91.50 165 THR A CA 1
ATOM 1341 C C . THR A 1 165 ? 3.536 0.277 -42.475 1.00 91.50 165 THR A C 1
ATOM 1343 O O . THR A 1 165 ? 2.316 0.179 -42.345 1.00 91.50 165 THR A O 1
ATOM 1346 N N . ALA A 1 166 ? 4.078 1.113 -43.367 1.00 92.25 166 ALA A N 1
ATOM 1347 C CA . ALA A 1 166 ? 3.279 1.930 -44.277 1.00 92.25 166 ALA A CA 1
ATOM 1348 C C . ALA A 1 166 ? 2.504 1.067 -45.286 1.00 92.25 166 ALA A C 1
ATOM 1350 O O . ALA A 1 166 ? 1.316 1.302 -45.506 1.00 92.25 166 ALA A O 1
ATOM 1351 N N . LEU A 1 167 ? 3.142 0.039 -45.850 1.00 93.38 167 LEU A N 1
ATOM 1352 C CA . LEU A 1 167 ? 2.497 -0.919 -46.748 1.00 93.38 167 LEU A CA 1
ATOM 1353 C C . LEU A 1 167 ? 1.418 -1.735 -46.029 1.00 93.38 167 LEU A C 1
ATOM 1355 O O . LEU A 1 167 ? 0.342 -1.922 -46.584 1.00 93.38 167 LEU A O 1
ATOM 1359 N N . GLN A 1 168 ? 1.651 -2.159 -44.785 1.00 91.19 168 GLN A N 1
ATOM 1360 C CA . GLN A 1 168 ? 0.634 -2.818 -43.957 1.00 91.19 168 GLN A CA 1
ATOM 1361 C C . GLN A 1 168 ? -0.569 -1.902 -43.706 1.00 91.19 168 GLN A C 1
ATOM 1363 O O . GLN A 1 168 ? -1.711 -2.338 -43.836 1.00 91.19 168 GLN A O 1
ATOM 1368 N N . ALA A 1 169 ? -0.338 -0.618 -43.418 1.00 90.50 169 ALA A N 1
ATOM 1369 C CA . ALA A 1 169 ? -1.414 0.356 -43.250 1.00 90.50 169 ALA A CA 1
ATOM 1370 C C . ALA A 1 169 ? -2.206 0.584 -44.552 1.00 90.50 169 ALA A C 1
ATOM 1372 O O . ALA A 1 169 ? -3.435 0.635 -44.520 1.00 90.50 169 ALA A O 1
ATOM 1373 N N . GLN A 1 170 ? -1.524 0.672 -45.700 1.00 90.94 170 GLN A N 1
ATOM 1374 C CA . GLN A 1 170 ? -2.174 0.757 -47.012 1.00 90.94 170 GLN A CA 1
ATOM 1375 C C . GLN A 1 170 ? -2.978 -0.508 -47.329 1.00 90.94 170 GLN A C 1
ATOM 1377 O O . GLN A 1 170 ? -4.095 -0.409 -47.831 1.00 90.94 170 GLN A O 1
ATOM 1382 N N . PHE A 1 171 ? -2.450 -1.686 -46.997 1.00 88.81 171 PHE A N 1
ATOM 1383 C CA . PHE A 1 171 ? -3.142 -2.954 -47.201 1.00 88.81 171 PHE A CA 1
ATOM 1384 C C . PHE A 1 171 ? -4.420 -3.026 -46.362 1.00 88.81 171 PHE A C 1
ATOM 1386 O O . PHE A 1 171 ? -5.487 -3.290 -46.904 1.00 88.81 171 PHE A O 1
ATOM 1393 N N . HIS A 1 172 ? -4.352 -2.667 -45.078 1.00 88.06 172 HIS A N 1
ATOM 1394 C CA . HIS A 1 172 ? -5.535 -2.595 -44.220 1.00 88.06 172 HIS A CA 1
ATOM 1395 C C . HIS A 1 172 ? -6.554 -1.546 -44.683 1.00 88.06 172 HIS A C 1
ATOM 1397 O O . HIS A 1 172 ? -7.761 -1.780 -44.603 1.00 88.06 172 HIS A O 1
ATOM 1403 N N . ALA A 1 173 ? -6.102 -0.401 -45.204 1.00 86.62 173 ALA A N 1
ATOM 1404 C CA . ALA A 1 173 ? -6.993 0.597 -45.789 1.00 86.62 173 ALA A CA 1
ATOM 1405 C C . ALA A 1 173 ? -7.705 0.060 -47.044 1.00 86.62 173 ALA A C 1
ATOM 1407 O O . ALA A 1 173 ? -8.911 0.258 -47.198 1.00 86.62 173 ALA A O 1
ATOM 1408 N N . LEU A 1 174 ? -6.987 -0.666 -47.906 1.00 83.50 174 LEU A N 1
ATOM 1409 C CA . LEU A 1 174 ? -7.549 -1.309 -49.094 1.00 83.50 174 LEU A CA 1
ATOM 1410 C C . LEU A 1 174 ? -8.513 -2.446 -48.736 1.00 83.50 174 LEU A C 1
ATOM 1412 O O . LEU A 1 174 ? -9.587 -2.516 -49.328 1.00 83.50 174 LEU A O 1
ATOM 1416 N N . GLU A 1 175 ? -8.194 -3.288 -47.750 1.00 83.25 175 GLU A N 1
ATOM 1417 C CA . GLU A 1 175 ? -9.108 -4.312 -47.224 1.00 83.25 175 GLU A CA 1
ATOM 1418 C C . GLU A 1 175 ? -10.404 -3.680 -46.693 1.00 83.25 175 GLU A C 1
ATOM 1420 O O . GLU A 1 175 ? -11.504 -4.144 -47.007 1.00 83.25 175 GLU A O 1
ATOM 1425 N N . ALA A 1 176 ? -10.294 -2.575 -45.949 1.00 81.25 176 ALA A N 1
ATOM 1426 C CA . ALA A 1 176 ? -11.442 -1.841 -45.421 1.00 81.25 176 ALA A CA 1
ATOM 1427 C C . ALA A 1 176 ? -12.279 -1.156 -46.519 1.00 81.25 176 ALA A C 1
ATOM 1429 O O . ALA A 1 176 ? -13.503 -1.064 -46.393 1.00 81.25 176 ALA A O 1
ATOM 1430 N N . GLU A 1 177 ? -11.655 -0.675 -47.600 1.00 75.50 177 GLU A N 1
ATOM 1431 C CA . GLU A 1 177 ? -12.361 -0.147 -48.774 1.00 75.50 177 GLU A CA 1
ATOM 1432 C C . GLU A 1 177 ? -13.068 -1.246 -49.573 1.00 75.50 177 GLU A C 1
ATOM 1434 O O . GLU A 1 177 ? -14.213 -1.048 -49.986 1.00 75.50 177 GLU A O 1
ATOM 1439 N N . LEU A 1 178 ? -12.427 -2.404 -49.766 1.00 69.94 178 LEU A N 1
ATOM 1440 C CA . LEU A 1 178 ? -12.996 -3.537 -50.502 1.00 69.94 178 LEU A CA 1
ATOM 1441 C C . LEU A 1 178 ? -14.188 -4.162 -49.761 1.00 69.94 178 LEU A C 1
ATOM 1443 O O . LEU A 1 178 ? -15.147 -4.606 -50.389 1.00 69.94 178 LEU A O 1
ATOM 1447 N N . ALA A 1 179 ? -14.155 -4.147 -48.425 1.00 70.25 179 ALA A N 1
ATOM 1448 C CA . ALA A 1 179 ? -15.247 -4.609 -47.572 1.00 70.25 179 ALA A CA 1
ATOM 1449 C C . ALA A 1 179 ? -16.497 -3.702 -47.619 1.00 70.25 179 ALA A C 1
ATOM 1451 O O . ALA A 1 179 ? -17.558 -4.101 -47.134 1.00 70.25 179 ALA A O 1
ATOM 1452 N N . ARG A 1 180 ? -16.419 -2.491 -48.201 1.00 70.44 180 ARG A N 1
ATOM 1453 C CA . ARG A 1 180 ? -17.576 -1.594 -48.368 1.00 70.44 180 ARG A CA 1
ATOM 1454 C C . ARG A 1 180 ? -18.262 -1.820 -49.729 1.00 70.44 180 ARG A C 1
ATOM 1456 O O . ARG A 1 180 ? -17.682 -1.493 -50.764 1.00 70.44 180 ARG A O 1
ATOM 1463 N N . PRO A 1 181 ? -19.552 -2.211 -49.767 1.00 58.03 181 PRO A N 1
ATOM 1464 C CA . PRO A 1 181 ? -20.284 -2.489 -51.015 1.00 58.03 181 PRO A CA 1
ATOM 1465 C C . PRO A 1 181 ? -20.390 -1.315 -52.012 1.00 58.03 181 PRO A C 1
ATOM 1467 O O . PRO A 1 181 ? -20.711 -1.517 -53.180 1.00 58.03 181 PRO A O 1
ATOM 1470 N N . ALA A 1 182 ? -20.137 -0.076 -51.577 1.00 58.28 182 ALA A N 1
ATOM 1471 C CA . ALA A 1 182 ? -20.284 1.131 -52.393 1.00 58.28 182 ALA A CA 1
ATOM 1472 C C . ALA A 1 182 ? -19.035 1.516 -53.221 1.00 58.28 182 ALA A C 1
ATOM 1474 O O . ALA A 1 182 ? -19.144 2.368 -54.105 1.00 58.28 182 ALA A O 1
ATOM 1475 N N . ALA A 1 183 ? -17.859 0.928 -52.955 1.00 53.03 183 ALA A N 1
ATOM 1476 C CA . ALA A 1 183 ? -16.586 1.338 -53.570 1.00 53.03 183 ALA A CA 1
ATOM 1477 C C . ALA A 1 183 ? -16.361 0.759 -54.983 1.00 53.03 183 ALA A C 1
ATOM 1479 O O . ALA A 1 183 ? -15.776 1.424 -55.839 1.00 53.03 183 ALA A O 1
ATOM 1480 N N . ILE A 1 184 ? -16.897 -0.434 -55.264 1.00 55.28 184 ILE A N 1
ATOM 1481 C CA . ILE A 1 184 ? -16.729 -1.134 -56.553 1.00 55.28 184 ILE A CA 1
ATOM 1482 C C . ILE A 1 184 ? -17.388 -0.360 -57.711 1.00 55.28 184 ILE A C 1
ATOM 1484 O O . ILE A 1 184 ? -16.915 -0.411 -58.841 1.00 55.28 184 ILE A O 1
ATOM 1488 N N . LYS A 1 185 ? -18.440 0.425 -57.435 1.00 50.75 185 LYS A N 1
ATOM 1489 C CA . LYS A 1 185 ? -19.206 1.146 -58.465 1.00 50.75 185 LYS A CA 1
ATOM 1490 C C . LYS A 1 185 ? -18.590 2.480 -58.910 1.00 50.75 185 LYS A C 1
ATOM 1492 O O . LYS A 1 185 ? -18.939 2.948 -59.979 1.00 50.75 185 LYS A O 1
ATOM 1497 N N . ARG A 1 186 ? -17.705 3.098 -58.112 1.00 55.00 186 ARG A N 1
ATOM 1498 C CA . ARG A 1 186 ? -17.139 4.436 -58.407 1.00 55.00 186 ARG A CA 1
ATOM 1499 C C . ARG A 1 186 ? -15.780 4.399 -59.113 1.00 55.00 186 ARG A C 1
ATOM 1501 O O . ARG A 1 186 ? -15.437 5.354 -59.794 1.00 55.00 186 ARG A O 1
ATOM 1508 N N . LYS A 1 187 ? -15.003 3.316 -58.966 1.00 52.69 187 LYS A N 1
ATOM 1509 C CA . LYS A 1 187 ? -13.674 3.187 -59.604 1.00 52.69 187 LYS A CA 1
ATOM 1510 C C . LYS A 1 187 ? -13.734 2.837 -61.101 1.00 52.69 187 LYS A C 1
ATOM 1512 O O . LYS A 1 187 ? -12.730 3.007 -61.779 1.00 52.69 187 LYS A O 1
ATOM 1517 N N . ALA A 1 188 ? -14.884 2.400 -61.624 1.00 50.94 188 ALA A N 1
ATOM 1518 C CA . ALA A 1 188 ? -15.067 2.148 -63.057 1.00 50.94 188 ALA A CA 1
ATOM 1519 C C . ALA A 1 188 ? -15.162 3.443 -63.891 1.00 50.94 188 ALA A C 1
ATOM 1521 O O . ALA A 1 188 ? -14.720 3.457 -65.033 1.00 50.94 188 ALA A O 1
ATOM 1522 N N . ASP A 1 189 ? -15.657 4.537 -63.301 1.00 47.38 189 ASP A N 1
ATOM 1523 C CA . ASP A 1 189 ? -15.957 5.781 -64.030 1.00 47.38 189 ASP A CA 1
ATOM 1524 C C . ASP A 1 189 ? -14.776 6.774 -64.083 1.00 47.38 189 ASP A C 1
ATOM 1526 O O . ASP A 1 189 ? -14.827 7.762 -64.807 1.00 47.38 189 ASP A O 1
ATOM 1530 N N . ALA A 1 190 ? -13.697 6.538 -63.325 1.00 53.38 190 ALA A N 1
ATOM 1531 C CA . ALA A 1 190 ? -12.568 7.471 -63.205 1.00 53.38 190 ALA A CA 1
ATOM 1532 C C . ALA A 1 190 ? -11.377 7.164 -64.140 1.00 53.38 190 ALA A C 1
ATOM 1534 O O . ALA A 1 190 ? -10.404 7.914 -64.149 1.00 53.38 190 ALA A O 1
ATOM 1535 N N . LEU A 1 191 ? -11.428 6.070 -64.910 1.00 49.38 191 LEU A N 1
ATOM 1536 C CA . LEU A 1 191 ? -10.330 5.624 -65.785 1.00 49.38 191 LEU A CA 1
ATOM 1537 C C . LEU A 1 191 ? -10.372 6.217 -67.212 1.00 49.38 191 LEU A C 1
ATOM 1539 O O . LEU A 1 191 ? -9.483 5.911 -68.001 1.00 49.38 191 LEU A O 1
ATOM 1543 N N . ASP A 1 192 ? -11.352 7.066 -67.546 1.00 43.09 192 ASP A N 1
ATOM 1544 C CA . ASP A 1 192 ? -11.599 7.552 -68.923 1.00 43.09 192 ASP A CA 1
ATOM 1545 C C . ASP A 1 192 ? -11.092 8.989 -69.207 1.00 43.09 192 ASP A C 1
ATOM 1547 O O . ASP A 1 192 ? -11.505 9.647 -70.158 1.00 43.09 192 ASP A O 1
ATOM 1551 N N . GLY A 1 193 ? -10.195 9.523 -68.373 1.00 40.69 193 GLY A N 1
ATOM 1552 C CA . GLY A 1 193 ? -9.675 10.890 -68.510 1.00 40.69 193 GLY A CA 1
ATOM 1553 C C . GLY A 1 193 ? -8.210 10.939 -68.937 1.00 40.69 193 GLY A C 1
ATOM 1554 O O . GLY A 1 193 ? -7.328 11.009 -68.087 1.00 40.69 193 GLY A O 1
ATOM 1555 N N . SER A 1 194 ? -7.934 10.936 -70.244 1.00 42.44 194 SER A N 1
ATOM 1556 C CA . SER A 1 194 ? -6.596 11.207 -70.792 1.00 42.44 194 SER A CA 1
ATOM 1557 C C . SER A 1 194 ? -6.299 12.715 -70.746 1.00 42.44 194 SER A C 1
ATOM 1559 O O . SER A 1 194 ? -6.963 13.515 -71.406 1.00 42.44 194 SER A O 1
ATOM 1561 N N . HIS A 1 195 ? -5.315 13.123 -69.943 1.00 50.34 195 HIS A N 1
ATOM 1562 C CA . HIS A 1 195 ? -4.725 14.463 -69.976 1.00 50.34 195 HIS A CA 1
ATOM 1563 C C . HIS A 1 195 ? -3.270 14.353 -70.440 1.00 50.34 195 HIS A C 1
ATOM 1565 O O . HIS A 1 195 ? -2.413 13.844 -69.719 1.00 50.34 195 HIS A O 1
ATOM 1571 N N . GLU A 1 196 ? -2.993 14.822 -71.657 1.00 50.03 196 GLU A N 1
ATOM 1572 C CA . GLU A 1 196 ? -1.630 15.015 -72.153 1.00 50.03 196 GLU A CA 1
ATOM 1573 C C . GLU A 1 196 ? -1.021 16.254 -71.484 1.00 50.03 196 GLU A C 1
ATOM 1575 O O . GLU A 1 196 ? -1.296 17.393 -71.860 1.00 50.03 196 GLU A O 1
ATOM 1580 N N . TYR A 1 197 ? -0.189 16.032 -70.468 1.00 55.88 197 TYR A N 1
ATOM 1581 C CA . TYR A 1 197 ? 0.642 17.080 -69.883 1.00 55.88 197 TYR A CA 1
ATOM 1582 C C . TYR A 1 197 ? 1.931 17.247 -70.701 1.00 55.88 197 TYR A C 1
ATOM 1584 O O . TYR A 1 197 ? 2.663 16.286 -70.937 1.00 55.88 197 TYR A O 1
ATOM 1592 N N . SER A 1 198 ? 2.236 18.481 -71.114 1.00 63.06 198 SER A N 1
ATOM 1593 C CA . SER A 1 198 ? 3.530 18.831 -71.718 1.00 63.06 198 SER A CA 1
ATOM 1594 C C . SER A 1 198 ? 4.669 18.576 -70.723 1.00 63.06 198 SER A C 1
ATOM 1596 O O . SER A 1 198 ? 4.582 18.977 -69.562 1.00 63.06 198 SER A O 1
ATOM 1598 N N . ALA A 1 199 ? 5.758 17.943 -71.171 1.00 66.81 199 ALA A N 1
ATOM 1599 C CA . ALA A 1 199 ? 6.891 17.552 -70.326 1.00 66.81 199 ALA A CA 1
ATOM 1600 C C . ALA A 1 199 ? 7.532 18.726 -69.554 1.00 66.81 199 ALA A C 1
ATOM 1602 O O . ALA A 1 199 ? 8.049 18.531 -68.455 1.00 66.81 199 ALA A O 1
ATOM 1603 N N . GLU A 1 200 ? 7.463 19.949 -70.089 1.00 69.12 200 GLU A N 1
ATOM 1604 C CA . GLU A 1 200 ? 7.945 21.159 -69.407 1.00 69.12 200 GLU A CA 1
ATOM 1605 C C . GLU A 1 200 ? 7.035 21.590 -68.251 1.00 69.12 200 GLU A C 1
ATOM 1607 O O . GLU A 1 200 ? 7.538 22.000 -67.205 1.00 69.12 200 GLU A O 1
ATOM 1612 N N . ALA A 1 201 ? 5.714 21.437 -68.395 1.00 73.81 201 ALA A N 1
ATOM 1613 C CA . ALA A 1 201 ? 4.762 21.713 -67.321 1.00 73.81 201 ALA A CA 1
ATOM 1614 C C . ALA A 1 201 ? 4.945 20.714 -66.169 1.00 73.81 201 ALA A C 1
ATOM 1616 O O . ALA A 1 201 ? 5.019 21.116 -65.012 1.00 73.81 201 ALA A O 1
ATOM 1617 N N . VAL A 1 202 ? 5.151 19.433 -66.496 1.00 78.38 202 VAL A N 1
ATOM 1618 C CA . VAL A 1 202 ? 5.446 18.383 -65.507 1.00 78.38 202 VAL A CA 1
ATOM 1619 C C . VAL A 1 202 ? 6.782 18.636 -64.803 1.00 78.38 202 VAL A C 1
ATOM 1621 O O . VAL A 1 202 ? 6.898 18.419 -63.601 1.00 78.38 202 VAL A O 1
ATOM 1624 N N . ALA A 1 203 ? 7.807 19.112 -65.518 1.00 78.44 203 ALA A N 1
ATOM 1625 C CA . ALA A 1 203 ? 9.104 19.420 -64.918 1.00 78.44 203 ALA A CA 1
ATOM 1626 C C . ALA A 1 203 ? 9.043 20.630 -63.968 1.00 78.44 203 ALA A C 1
ATOM 1628 O O . ALA A 1 203 ? 9.671 20.605 -62.907 1.00 78.44 203 ALA A O 1
ATOM 1629 N N . GLN A 1 204 ? 8.281 21.670 -64.322 1.00 82.44 204 GLN A N 1
ATOM 1630 C CA . GLN A 1 204 ? 8.060 22.831 -63.455 1.00 82.44 204 GLN A CA 1
ATOM 1631 C C . GLN A 1 204 ? 7.225 22.475 -62.225 1.00 82.44 204 GLN A C 1
ATOM 1633 O O . GLN A 1 204 ? 7.594 22.852 -61.115 1.00 82.44 204 GLN A O 1
ATOM 1638 N N . GLU A 1 205 ? 6.155 21.703 -62.402 1.00 84.38 205 GLU A N 1
ATOM 1639 C CA . GLU A 1 205 ? 5.320 21.211 -61.307 1.00 84.38 205 GLU A CA 1
ATOM 1640 C C . GLU A 1 205 ? 6.122 20.306 -60.368 1.00 84.38 205 GLU A C 1
ATOM 1642 O O . GLU A 1 205 ? 6.107 20.503 -59.158 1.00 84.38 205 GLU A O 1
ATOM 1647 N N . LYS A 1 206 ? 6.932 19.392 -60.913 1.00 84.50 206 LYS A N 1
ATOM 1648 C CA . LYS A 1 206 ? 7.839 18.555 -60.121 1.00 84.50 206 LYS A CA 1
ATOM 1649 C C . LYS A 1 206 ? 8.830 19.389 -59.310 1.00 84.50 206 LYS A C 1
ATOM 1651 O O . LYS A 1 206 ? 9.100 19.047 -58.165 1.00 84.50 206 LYS A O 1
ATOM 1656 N N . LYS A 1 207 ? 9.379 20.461 -59.889 1.00 92.06 207 LYS A N 1
ATOM 1657 C CA . LYS A 1 207 ? 10.287 21.362 -59.171 1.00 92.06 207 LYS A CA 1
ATOM 1658 C C . LYS A 1 207 ? 9.561 22.097 -58.043 1.00 92.06 207 LYS A C 1
ATOM 1660 O O . LYS A 1 207 ? 10.054 22.099 -56.927 1.00 92.06 207 LYS A O 1
ATOM 1665 N N . HIS A 1 208 ? 8.384 22.657 -58.317 1.00 91.62 208 HIS A N 1
ATOM 1666 C CA . HIS A 1 208 ? 7.579 23.339 -57.302 1.00 91.62 208 HIS A CA 1
ATOM 1667 C C . HIS A 1 208 ? 7.193 22.397 -56.154 1.00 91.62 208 HIS A C 1
ATOM 1669 O O . HIS A 1 208 ? 7.321 22.756 -54.989 1.00 91.62 208 HIS A O 1
ATOM 1675 N N . LEU A 1 209 ? 6.764 21.175 -56.479 1.00 91.62 209 LEU A N 1
ATOM 1676 C CA . LEU A 1 209 ? 6.448 20.153 -55.484 1.00 91.62 209 LEU A CA 1
ATOM 1677 C C . LEU A 1 209 ? 7.688 19.735 -54.685 1.00 91.62 209 LEU A C 1
ATOM 1679 O O . LEU A 1 209 ? 7.572 19.489 -53.491 1.00 91.62 209 LEU A O 1
ATOM 1683 N N . GLN A 1 210 ? 8.870 19.680 -55.305 1.00 91.75 210 GLN A N 1
ATOM 1684 C CA . GLN A 1 210 ? 10.114 19.391 -54.589 1.00 91.75 210 GLN A CA 1
ATOM 1685 C C . GLN A 1 210 ? 10.480 20.514 -53.609 1.00 91.75 210 GLN A C 1
ATOM 1687 O O . GLN A 1 210 ? 10.770 20.224 -52.453 1.00 91.75 210 GLN A O 1
ATOM 1692 N N . ASP A 1 211 ? 10.393 21.776 -54.038 1.00 90.44 211 ASP A N 1
ATOM 1693 C CA . ASP A 1 211 ? 10.662 22.937 -53.180 1.00 90.44 211 ASP A CA 1
ATOM 1694 C C . ASP A 1 211 ? 9.660 22.998 -52.000 1.00 90.44 211 ASP A C 1
ATOM 1696 O O . ASP A 1 211 ? 10.021 23.326 -50.869 1.00 90.44 211 ASP A O 1
ATOM 1700 N N . GLU A 1 212 ? 8.395 22.633 -52.238 1.00 93.69 212 GLU A N 1
ATOM 1701 C CA . GLU A 1 212 ? 7.365 22.531 -51.197 1.00 93.69 212 GLU A CA 1
ATOM 1702 C C . GLU A 1 212 ? 7.633 21.379 -50.217 1.00 93.69 212 GLU A C 1
ATOM 1704 O O . GLU A 1 212 ? 7.505 21.562 -49.004 1.00 93.69 212 GLU A O 1
ATOM 1709 N N . ILE A 1 213 ? 8.050 20.210 -50.714 1.00 89.31 213 ILE A N 1
ATOM 1710 C CA . ILE A 1 213 ? 8.450 19.071 -49.876 1.00 89.31 213 ILE A CA 1
ATOM 1711 C C . ILE A 1 213 ? 9.620 19.460 -48.970 1.00 89.31 213 ILE A C 1
ATOM 1713 O O . ILE A 1 213 ? 9.571 19.175 -47.773 1.00 89.31 213 ILE A O 1
ATOM 1717 N N . ASP A 1 214 ? 10.633 20.137 -49.508 1.00 91.31 214 ASP A N 1
ATOM 1718 C CA . ASP A 1 214 ? 11.819 20.532 -48.749 1.00 91.31 214 ASP A CA 1
ATOM 1719 C C . ASP A 1 214 ? 11.450 21.520 -47.625 1.00 91.31 214 ASP A C 1
ATOM 1721 O O . ASP A 1 214 ? 11.830 21.313 -46.468 1.00 91.31 214 ASP A O 1
ATOM 1725 N N . MET A 1 215 ? 10.603 22.520 -47.910 1.00 93.00 215 MET A N 1
ATOM 1726 C CA . MET A 1 215 ? 10.076 23.425 -46.877 1.00 93.00 215 MET A CA 1
ATOM 1727 C C . MET A 1 215 ? 9.259 22.684 -45.811 1.00 93.00 215 MET A C 1
ATOM 1729 O O . MET A 1 215 ? 9.415 22.935 -44.613 1.00 93.00 215 MET A O 1
ATOM 1733 N N . LEU A 1 216 ? 8.388 21.752 -46.211 1.00 91.25 216 LEU A N 1
ATOM 1734 C CA . LEU A 1 216 ? 7.593 20.970 -45.263 1.00 91.25 216 LEU A CA 1
ATOM 1735 C C . LEU A 1 216 ? 8.484 20.095 -44.371 1.00 91.25 216 LEU A C 1
ATOM 1737 O O . LEU A 1 216 ? 8.241 20.013 -43.165 1.00 91.25 216 LEU A O 1
ATOM 1741 N N . MET A 1 217 ? 9.551 19.511 -44.918 1.00 90.38 217 MET A N 1
ATOM 1742 C CA . MET A 1 217 ? 10.528 18.744 -44.144 1.00 90.38 217 MET A CA 1
ATOM 1743 C C . MET A 1 217 ? 11.269 19.610 -43.118 1.00 90.38 217 MET A C 1
ATOM 1745 O O . MET A 1 217 ? 11.409 19.192 -41.966 1.00 90.38 217 MET A O 1
ATOM 1749 N N . GLU A 1 218 ? 11.692 20.822 -43.487 1.00 90.25 218 GLU A N 1
ATOM 1750 C CA . GLU A 1 218 ? 12.312 21.769 -42.549 1.00 90.25 218 GLU A CA 1
ATOM 1751 C C . GLU A 1 218 ? 11.349 22.174 -41.422 1.00 90.25 218 GLU A C 1
ATOM 1753 O O . GLU A 1 218 ? 11.734 22.205 -40.249 1.00 90.25 218 GLU A O 1
ATOM 1758 N N . THR A 1 219 ? 10.073 22.420 -41.742 1.00 87.06 219 THR A N 1
ATOM 1759 C CA . THR A 1 219 ? 9.067 22.755 -40.720 1.00 87.06 219 THR A CA 1
ATOM 1760 C C . THR A 1 219 ? 8.768 21.585 -39.778 1.00 87.06 219 THR A C 1
ATOM 1762 O O . THR A 1 219 ? 8.648 21.796 -38.571 1.00 87.06 219 THR A O 1
ATOM 1765 N N . ASP A 1 220 ? 8.701 20.350 -40.283 1.00 83.31 220 ASP A N 1
ATOM 1766 C CA . ASP A 1 220 ? 8.502 19.141 -39.473 1.00 83.31 220 ASP A CA 1
ATOM 1767 C C . ASP A 1 220 ? 9.689 18.898 -38.526 1.00 83.31 220 ASP A C 1
ATOM 1769 O O . ASP A 1 220 ? 9.494 18.585 -37.349 1.00 83.31 220 ASP A O 1
ATOM 1773 N N . LEU A 1 221 ? 10.923 19.126 -38.992 1.00 86.94 221 LEU A N 1
ATOM 1774 C CA . LEU A 1 221 ? 12.122 19.082 -38.148 1.00 86.94 221 LEU A CA 1
ATOM 1775 C C . LEU A 1 221 ? 12.069 20.137 -37.033 1.00 86.94 221 LEU A C 1
ATOM 1777 O O . LEU A 1 221 ? 12.220 19.791 -35.860 1.00 86.94 221 LEU A O 1
ATOM 1781 N N . ALA A 1 222 ? 11.756 21.392 -37.363 1.00 86.56 222 ALA A N 1
ATOM 1782 C CA . ALA A 1 222 ? 11.640 22.464 -36.373 1.00 86.56 222 ALA A CA 1
ATOM 1783 C C . ALA A 1 222 ? 10.527 22.199 -35.338 1.00 86.56 222 ALA A C 1
ATOM 1785 O O . ALA A 1 222 ? 10.682 22.492 -34.147 1.00 86.56 222 ALA A O 1
ATOM 1786 N N . LEU A 1 223 ? 9.401 21.614 -35.763 1.00 81.69 223 LEU A N 1
ATOM 1787 C CA . LEU A 1 223 ? 8.313 21.227 -34.864 1.00 81.69 223 LEU A CA 1
ATOM 1788 C C . LEU A 1 223 ? 8.704 20.060 -33.952 1.00 81.69 223 LEU A C 1
ATOM 1790 O O . LEU A 1 223 ? 8.357 20.081 -32.766 1.00 81.69 223 LEU A O 1
ATOM 1794 N N . ARG A 1 224 ? 9.446 19.069 -34.462 1.00 83.31 224 ARG A N 1
ATOM 1795 C CA . ARG A 1 224 ? 9.980 17.969 -33.646 1.00 83.31 224 ARG A CA 1
ATOM 1796 C C . ARG A 1 224 ? 10.954 18.475 -32.592 1.00 83.31 224 ARG A C 1
ATOM 1798 O O . ARG A 1 224 ? 10.798 18.093 -31.434 1.00 83.31 224 ARG A O 1
ATOM 1805 N N . ASP A 1 225 ? 11.870 19.367 -32.951 1.00 88.94 225 ASP A N 1
ATOM 1806 C CA . ASP A 1 225 ? 12.829 19.955 -32.009 1.00 88.94 225 ASP A CA 1
ATOM 1807 C C . ASP A 1 225 ? 12.138 20.802 -30.936 1.00 88.94 225 ASP A C 1
ATOM 1809 O O . ASP A 1 225 ? 12.447 20.713 -29.746 1.00 88.94 225 ASP A O 1
ATOM 1813 N N . LYS A 1 226 ? 11.107 21.564 -31.311 1.00 88.56 226 LYS A N 1
ATOM 1814 C CA . LYS A 1 226 ? 10.288 22.290 -30.335 1.00 88.56 226 LYS A CA 1
ATOM 1815 C C . LYS A 1 226 ? 9.538 21.339 -29.396 1.00 88.56 226 LYS A C 1
ATOM 1817 O O . LYS A 1 226 ? 9.423 21.611 -28.196 1.00 88.56 226 LYS A O 1
ATOM 1822 N N . ALA A 1 227 ? 9.018 20.226 -29.914 1.00 83.06 227 ALA A N 1
ATOM 1823 C CA . ALA A 1 227 ? 8.310 19.229 -29.117 1.00 83.06 227 ALA A CA 1
ATOM 1824 C C . ALA A 1 227 ? 9.250 18.487 -28.152 1.00 83.06 227 ALA A C 1
ATOM 1826 O O . ALA A 1 227 ? 8.885 18.274 -26.994 1.00 83.06 227 ALA A O 1
ATOM 1827 N N . THR A 1 228 ? 10.462 18.129 -28.585 1.00 85.12 228 THR A N 1
ATOM 1828 C CA . THR A 1 228 ? 11.478 17.510 -27.718 1.00 85.12 228 THR A CA 1
AT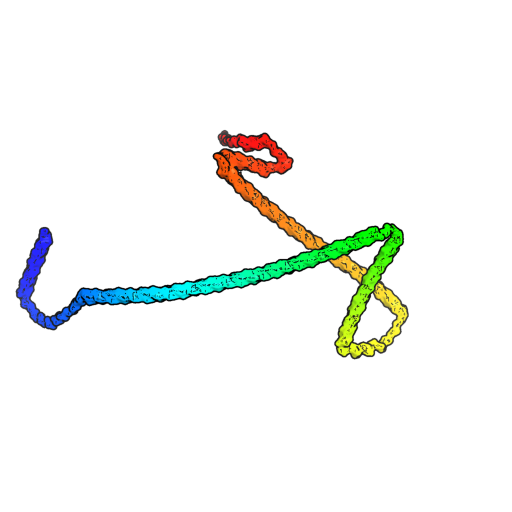OM 1829 C C . THR A 1 228 ? 11.954 18.486 -26.646 1.00 85.12 228 THR A C 1
ATOM 1831 O O . THR A 1 228 ? 11.982 18.116 -25.471 1.00 85.12 228 THR A O 1
ATOM 1834 N N . GLN A 1 229 ? 12.208 19.749 -27.000 1.00 85.88 229 GLN A N 1
ATOM 1835 C CA . GLN A 1 229 ? 12.576 20.792 -26.042 1.00 85.88 229 GLN A CA 1
ATOM 1836 C C . GLN A 1 229 ? 11.476 21.033 -24.996 1.00 85.88 229 GLN A C 1
ATOM 1838 O O . GLN A 1 229 ? 11.762 21.117 -23.803 1.00 85.88 229 GLN A O 1
ATOM 1843 N N . SER A 1 230 ? 10.208 21.079 -25.417 1.00 87.56 230 SER A N 1
ATOM 1844 C CA . SER A 1 230 ? 9.072 21.265 -24.499 1.00 87.56 230 SER A CA 1
ATOM 1845 C C . SER A 1 230 ? 8.920 20.092 -23.526 1.00 87.56 230 SER A C 1
ATOM 1847 O O . SER A 1 230 ? 8.660 20.302 -22.343 1.00 87.56 230 SER A O 1
ATOM 1849 N N . ARG A 1 231 ? 9.125 18.854 -23.999 1.00 88.38 231 ARG A N 1
ATOM 1850 C CA . ARG A 1 231 ? 9.106 17.657 -23.141 1.00 88.38 231 ARG A CA 1
ATOM 1851 C C . ARG A 1 231 ? 10.245 17.664 -22.124 1.00 88.38 231 ARG A C 1
ATOM 1853 O O . ARG A 1 231 ? 10.012 17.334 -20.967 1.00 88.38 231 ARG A O 1
ATOM 1860 N N . LEU A 1 232 ? 11.448 18.063 -22.535 1.00 87.31 232 LEU A N 1
ATOM 1861 C CA . LEU A 1 232 ? 12.606 18.135 -21.643 1.00 87.31 232 LEU A CA 1
ATOM 1862 C C . LEU A 1 232 ? 12.416 19.198 -20.552 1.00 87.31 232 LEU A C 1
ATOM 1864 O O . LEU A 1 232 ? 12.686 18.924 -19.385 1.00 87.31 232 LEU A O 1
ATOM 1868 N N . LEU A 1 233 ? 11.876 20.369 -20.904 1.00 90.44 233 LEU A N 1
ATOM 1869 C CA . LEU A 1 233 ? 11.522 21.404 -19.927 1.00 90.44 233 LEU A CA 1
ATOM 1870 C C . LEU A 1 233 ? 10.438 20.930 -18.950 1.00 90.44 233 LEU A C 1
ATOM 1872 O O . LEU A 1 233 ? 10.546 21.190 -17.754 1.00 90.44 233 LEU A O 1
ATOM 1876 N N . ALA A 1 234 ? 9.418 20.212 -19.429 1.00 90.62 234 ALA A N 1
ATOM 1877 C CA . ALA A 1 234 ? 8.376 19.654 -18.568 1.00 90.62 234 ALA A CA 1
ATOM 1878 C C . ALA A 1 234 ? 8.945 18.629 -17.571 1.00 90.62 234 ALA A C 1
ATOM 1880 O O . ALA A 1 234 ? 8.677 18.737 -16.376 1.00 90.62 234 ALA A O 1
ATOM 1881 N N . ALA A 1 235 ? 9.793 17.706 -18.037 1.00 86.75 235 ALA A N 1
ATOM 1882 C CA . ALA A 1 235 ? 10.464 16.730 -17.178 1.00 86.75 235 ALA A CA 1
ATOM 1883 C C . ALA A 1 235 ? 11.382 17.407 -16.144 1.00 86.75 235 ALA A C 1
ATOM 1885 O O . ALA A 1 235 ? 11.396 17.027 -14.974 1.00 86.75 235 ALA A O 1
ATOM 1886 N N . GLN A 1 236 ? 12.102 18.461 -16.543 1.00 88.81 236 GLN A N 1
ATOM 1887 C CA . GLN A 1 236 ? 12.928 19.244 -15.624 1.00 88.81 236 GLN A CA 1
ATOM 1888 C C . GLN A 1 236 ? 12.078 19.967 -14.567 1.00 88.81 236 GLN A C 1
ATOM 1890 O O . GLN A 1 236 ? 12.452 20.007 -13.396 1.00 88.81 236 GLN A O 1
ATOM 1895 N N . HIS A 1 237 ? 10.932 20.535 -14.953 1.00 91.69 237 HIS A N 1
ATOM 1896 C CA . HIS A 1 237 ? 10.003 21.155 -14.010 1.00 91.69 237 HIS A CA 1
ATOM 1897 C C . HIS A 1 237 ? 9.433 20.144 -13.016 1.00 91.69 237 HIS A C 1
ATOM 1899 O O . HIS A 1 237 ? 9.407 20.429 -11.821 1.00 91.69 237 HIS A O 1
ATOM 1905 N N . GLU A 1 238 ? 9.035 18.964 -13.483 1.00 92.56 238 GLU A N 1
ATOM 1906 C CA . GLU A 1 238 ? 8.538 17.889 -12.626 1.00 92.56 238 GLU A CA 1
ATOM 1907 C C . GLU A 1 238 ? 9.605 17.421 -11.628 1.00 92.56 238 GLU A C 1
ATOM 1909 O O . GLU A 1 238 ? 9.329 17.321 -10.431 1.00 92.56 238 GLU A O 1
ATOM 1914 N N . GLN A 1 239 ? 10.846 17.229 -12.085 1.00 89.81 239 GLN A N 1
ATOM 1915 C CA . GLN A 1 239 ? 11.962 16.865 -11.215 1.00 89.81 239 GLN A CA 1
ATOM 1916 C C . GLN A 1 239 ? 12.266 17.961 -10.182 1.00 89.81 239 GLN A C 1
ATOM 1918 O O . GLN A 1 239 ? 12.474 17.660 -9.008 1.00 89.81 239 GLN A O 1
ATOM 1923 N N . ASN A 1 240 ? 12.250 19.234 -10.586 1.00 87.75 240 ASN A N 1
ATOM 1924 C CA . ASN A 1 240 ? 12.450 20.359 -9.670 1.00 87.75 240 ASN A CA 1
ATOM 1925 C C . ASN A 1 240 ? 11.346 20.443 -8.609 1.00 87.75 240 ASN A C 1
ATOM 1927 O O . ASN A 1 240 ? 11.639 20.689 -7.441 1.00 87.75 240 ASN A O 1
ATOM 1931 N N . GLU A 1 241 ? 10.088 20.223 -8.990 1.00 93.50 241 GLU A N 1
ATOM 1932 C CA . GLU A 1 241 ? 8.968 20.171 -8.048 1.00 93.50 241 GLU A CA 1
ATOM 1933 C C . GLU A 1 241 ? 9.078 18.970 -7.101 1.00 93.50 241 GLU A C 1
ATOM 1935 O O . GLU A 1 241 ? 8.822 19.109 -5.907 1.00 93.50 241 GLU A O 1
ATOM 1940 N N . SER A 1 242 ? 9.523 17.810 -7.594 1.00 94.12 242 SER A N 1
ATOM 1941 C CA . SER A 1 242 ? 9.793 16.642 -6.750 1.00 94.12 242 SER A CA 1
ATOM 1942 C C . SER A 1 242 ? 10.878 16.933 -5.712 1.00 94.12 242 SER A C 1
ATOM 1944 O O . SER A 1 242 ? 10.663 16.696 -4.527 1.00 94.12 242 SER A O 1
ATOM 1946 N N . MET A 1 243 ? 12.009 17.512 -6.130 1.00 91.44 243 MET A N 1
ATOM 1947 C CA . MET A 1 243 ? 13.093 17.883 -5.213 1.00 91.44 243 MET A CA 1
ATOM 1948 C C . MET A 1 243 ? 12.642 18.930 -4.189 1.00 91.44 243 MET A C 1
ATOM 1950 O O . MET A 1 243 ? 13.022 18.856 -3.027 1.00 91.44 243 MET A O 1
ATOM 1954 N N . ARG A 1 244 ? 11.799 19.896 -4.581 1.00 94.19 244 ARG A N 1
ATOM 1955 C CA . ARG A 1 244 ? 11.231 20.876 -3.639 1.00 94.19 244 ARG A CA 1
ATOM 1956 C C . ARG A 1 244 ? 10.363 20.222 -2.568 1.00 94.19 244 ARG A C 1
ATOM 1958 O O . ARG A 1 244 ? 10.434 20.640 -1.417 1.00 94.19 244 ARG A O 1
ATOM 1965 N N . ARG A 1 245 ? 9.560 19.213 -2.927 1.00 94.31 245 ARG A N 1
ATOM 1966 C CA . ARG A 1 245 ? 8.766 18.450 -1.949 1.00 94.31 245 ARG A CA 1
ATOM 1967 C C . ARG A 1 245 ? 9.660 17.664 -1.000 1.00 94.31 245 ARG A C 1
ATOM 1969 O O . ARG A 1 245 ? 9.452 17.743 0.201 1.00 94.31 245 ARG A O 1
ATOM 1976 N N . GLU A 1 246 ? 10.684 16.995 -1.523 1.00 93.38 246 GLU A N 1
ATOM 1977 C CA . GLU A 1 246 ? 11.647 16.252 -0.704 1.00 93.38 246 GLU A CA 1
ATOM 1978 C C . GLU A 1 246 ? 12.383 17.172 0.283 1.00 93.38 246 GLU A C 1
ATOM 1980 O O . GLU A 1 246 ? 12.492 16.855 1.464 1.00 93.38 246 GLU A O 1
ATOM 1985 N N . VAL A 1 247 ? 12.811 18.361 -0.157 1.00 92.62 247 VAL A N 1
ATOM 1986 C CA . VAL A 1 247 ? 13.406 19.368 0.739 1.00 92.62 247 VAL A CA 1
ATOM 1987 C C . VAL A 1 247 ? 12.419 19.788 1.829 1.00 92.62 247 VAL A C 1
ATOM 1989 O O . VAL A 1 247 ? 12.798 19.828 2.997 1.00 92.62 247 VAL A O 1
ATOM 1992 N N . ALA A 1 248 ? 11.156 20.049 1.483 1.00 94.88 248 ALA A N 1
ATOM 1993 C CA . ALA A 1 248 ? 10.138 20.417 2.465 1.00 94.88 248 ALA A CA 1
ATOM 1994 C C . ALA A 1 248 ? 9.867 19.292 3.484 1.00 94.88 248 ALA A C 1
ATOM 1996 O O . ALA A 1 248 ? 9.692 19.562 4.672 1.00 94.88 248 ALA A O 1
ATOM 1997 N N . GLU A 1 249 ? 9.866 18.031 3.046 1.00 95.06 249 GLU A N 1
ATOM 1998 C CA . GLU A 1 249 ? 9.736 16.866 3.928 1.00 95.06 249 GLU A CA 1
ATOM 1999 C C . GLU A 1 249 ? 10.931 16.742 4.880 1.00 95.06 249 GLU A C 1
ATOM 2001 O O . GLU A 1 249 ? 10.745 16.550 6.084 1.00 95.06 249 GLU A O 1
ATOM 2006 N N . VAL A 1 250 ? 12.153 16.923 4.374 1.00 95.38 250 VAL A N 1
ATOM 2007 C CA . VAL A 1 250 ? 13.375 16.904 5.190 1.00 95.38 250 VAL A CA 1
ATOM 2008 C C . VAL A 1 250 ? 13.391 18.054 6.198 1.00 95.38 250 VAL A C 1
ATOM 2010 O O . VAL A 1 250 ? 13.759 17.846 7.354 1.00 95.38 250 VAL A O 1
ATOM 2013 N N . GLU A 1 251 ? 12.972 19.258 5.807 1.00 94.69 251 GLU A N 1
ATOM 2014 C CA . GLU A 1 251 ? 12.859 20.405 6.717 1.00 94.69 251 GLU A CA 1
ATOM 2015 C C . GLU A 1 251 ? 11.824 20.155 7.819 1.00 94.69 251 GLU A C 1
ATOM 2017 O O . GLU A 1 251 ? 12.079 20.449 8.992 1.00 94.69 251 GLU A O 1
ATOM 2022 N N . GLN A 1 252 ? 10.680 19.561 7.471 1.00 95.62 252 GLN A N 1
ATOM 2023 C CA . GLN A 1 252 ? 9.661 19.188 8.445 1.00 95.62 252 GLN A CA 1
ATOM 2024 C C . GLN A 1 252 ? 10.181 18.127 9.420 1.00 95.62 252 GLN A C 1
ATOM 2026 O O . GLN A 1 252 ? 9.969 18.247 10.629 1.00 95.62 252 GLN A O 1
ATOM 2031 N N . GLU A 1 253 ? 10.889 17.110 8.930 1.00 94.19 253 GLU A N 1
ATOM 2032 C CA . GLU A 1 253 ? 11.467 16.080 9.790 1.00 94.19 253 GLU A CA 1
ATOM 2033 C C . GLU A 1 253 ? 12.576 16.649 10.683 1.00 94.19 253 GLU A C 1
ATOM 2035 O O . GLU A 1 253 ? 12.622 16.359 11.879 1.00 94.19 253 GLU A O 1
ATOM 2040 N N . ALA A 1 254 ? 13.410 17.553 10.165 1.00 93.94 254 ALA A N 1
ATOM 2041 C CA . ALA A 1 254 ? 14.393 18.272 10.968 1.00 93.94 254 ALA A CA 1
ATOM 2042 C C . ALA A 1 254 ? 13.726 19.083 12.096 1.00 93.94 254 ALA A C 1
ATOM 2044 O O . ALA A 1 254 ? 14.207 19.067 13.234 1.00 93.94 254 ALA A O 1
ATOM 2045 N N . ALA A 1 255 ? 12.594 19.740 11.820 1.00 95.44 255 ALA A N 1
ATOM 2046 C CA . ALA A 1 255 ? 11.813 20.449 12.831 1.00 95.44 255 ALA A CA 1
ATOM 2047 C C . ALA A 1 255 ? 11.208 19.494 13.878 1.00 95.44 255 ALA A C 1
ATOM 2049 O O . ALA A 1 255 ? 11.277 19.774 15.080 1.00 95.44 255 ALA A O 1
ATOM 2050 N N . ASN A 1 256 ? 10.679 18.342 13.452 1.00 95.75 256 ASN A N 1
ATOM 2051 C CA . ASN A 1 256 ? 10.148 17.305 14.343 1.00 95.75 256 ASN A CA 1
ATOM 2052 C C . ASN A 1 256 ? 11.239 16.759 15.277 1.00 95.75 256 ASN A C 1
ATOM 2054 O O . ASN A 1 256 ? 11.044 16.666 16.495 1.00 95.75 256 ASN A O 1
ATOM 2058 N N . VAL A 1 257 ? 12.411 16.440 14.723 1.00 95.06 257 VAL A N 1
ATOM 2059 C CA . VAL A 1 257 ? 13.571 15.958 15.479 1.00 95.06 257 VAL A CA 1
ATOM 2060 C C . VAL A 1 257 ? 14.046 17.023 16.465 1.00 95.06 257 VAL A C 1
ATOM 2062 O O . VAL A 1 257 ? 14.264 16.705 17.635 1.00 95.06 257 VAL A O 1
A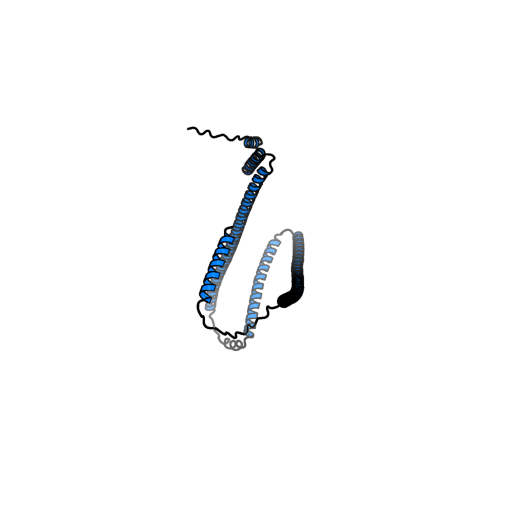TOM 2065 N N . ALA A 1 258 ? 14.144 18.289 16.050 1.00 93.31 258 ALA A N 1
ATOM 2066 C CA . ALA A 1 258 ? 14.515 19.388 16.939 1.00 93.31 258 ALA A CA 1
ATOM 2067 C C . ALA A 1 258 ? 13.530 19.541 18.114 1.00 93.31 258 ALA A C 1
ATOM 2069 O O . ALA A 1 258 ? 13.957 19.677 19.265 1.00 93.31 258 ALA A O 1
ATOM 2070 N N . ALA A 1 259 ? 12.221 19.447 17.855 1.00 94.38 259 ALA A N 1
ATOM 2071 C CA . ALA A 1 259 ? 11.192 19.486 18.893 1.00 94.38 259 ALA A CA 1
ATOM 2072 C C . ALA A 1 259 ? 11.292 18.288 19.858 1.00 94.38 259 ALA A C 1
ATOM 2074 O O . ALA A 1 259 ? 11.215 18.462 21.077 1.00 94.38 259 ALA A O 1
ATOM 2075 N N . SER A 1 260 ? 11.525 17.082 19.332 1.00 95.94 260 SER A N 1
ATOM 2076 C CA . SER A 1 260 ? 11.722 15.865 20.129 1.00 95.94 260 SER A CA 1
ATOM 2077 C C . SER A 1 260 ? 12.960 15.963 21.024 1.00 95.94 260 SER A C 1
ATOM 2079 O O . SER A 1 260 ? 12.891 15.697 22.227 1.00 95.94 260 SER A O 1
ATOM 2081 N N . VAL A 1 261 ? 14.084 16.437 20.476 1.00 93.56 261 VAL A N 1
ATOM 2082 C CA . VAL A 1 261 ? 15.322 16.672 21.232 1.00 93.56 261 VAL A CA 1
ATOM 2083 C C . VAL A 1 261 ? 15.094 17.704 22.336 1.00 93.56 261 VAL A C 1
ATOM 2085 O O . VAL A 1 261 ? 15.534 17.484 23.466 1.00 93.56 261 VAL A O 1
ATOM 2088 N N . ALA A 1 262 ? 14.363 18.789 22.066 1.00 91.50 262 ALA A N 1
ATOM 2089 C CA . ALA A 1 262 ? 14.026 19.788 23.080 1.00 91.50 262 ALA A CA 1
ATOM 2090 C C . ALA A 1 262 ? 13.163 19.202 24.215 1.00 91.50 262 ALA A C 1
ATOM 2092 O O . ALA A 1 262 ? 13.448 19.431 25.396 1.00 91.50 262 ALA A O 1
ATOM 2093 N N . ALA A 1 263 ? 12.153 18.392 23.883 1.00 94.12 263 ALA A N 1
ATOM 2094 C CA . ALA A 1 263 ? 11.296 17.730 24.867 1.00 94.12 263 ALA A CA 1
ATOM 2095 C C . ALA A 1 263 ? 12.075 16.718 25.729 1.00 94.12 263 ALA A C 1
ATOM 2097 O O . ALA A 1 263 ? 11.946 16.704 26.957 1.00 94.12 263 ALA A O 1
ATOM 2098 N N . LEU A 1 264 ? 12.928 15.900 25.104 1.00 94.06 264 LEU A N 1
ATOM 2099 C CA . LEU A 1 264 ? 13.794 14.945 25.798 1.00 94.06 264 LEU A CA 1
ATOM 2100 C C . LEU A 1 264 ? 14.822 15.649 26.687 1.00 94.06 264 LEU A C 1
ATOM 2102 O O . LEU A 1 264 ? 15.035 15.215 27.819 1.00 94.06 264 LEU A O 1
ATOM 2106 N N . SER A 1 265 ? 15.404 16.749 26.208 1.00 93.00 265 SER A N 1
ATOM 2107 C CA . SER A 1 265 ? 16.330 17.597 26.963 1.00 93.00 265 SER A CA 1
ATOM 2108 C C . SER A 1 265 ? 15.675 18.152 28.229 1.00 93.00 265 SER A C 1
ATOM 2110 O O . SER A 1 265 ? 16.204 17.987 29.330 1.00 93.00 265 SER A O 1
ATOM 2112 N N . SER A 1 266 ? 14.461 18.701 28.110 1.00 91.69 266 SER A N 1
ATOM 2113 C CA . SER A 1 266 ? 13.685 19.174 29.261 1.00 91.69 266 SER A CA 1
ATOM 2114 C C . SER A 1 266 ? 13.374 18.047 30.254 1.00 91.69 266 SER A C 1
ATOM 2116 O O . SER A 1 266 ? 13.588 18.196 31.461 1.00 91.69 266 SER A O 1
ATOM 2118 N N . ARG A 1 267 ? 12.935 16.881 29.760 1.00 94.88 267 ARG A N 1
ATOM 2119 C CA . ARG A 1 267 ? 12.646 15.714 30.605 1.00 94.88 267 ARG A CA 1
ATOM 2120 C C . ARG A 1 267 ? 13.885 15.238 31.362 1.00 94.88 267 ARG A C 1
ATOM 2122 O O . ARG A 1 267 ? 13.792 14.959 32.557 1.00 94.88 267 ARG A O 1
ATOM 2129 N N . LEU A 1 268 ? 15.031 15.170 30.687 1.00 92.88 268 LEU A N 1
ATOM 2130 C CA . LEU A 1 268 ? 16.296 14.771 31.294 1.00 92.88 268 LEU A CA 1
ATOM 2131 C C . LEU A 1 268 ? 16.720 15.762 32.384 1.00 92.88 268 LEU A C 1
ATOM 2133 O O . LEU A 1 268 ? 17.074 15.336 33.478 1.00 92.88 268 LEU A O 1
ATOM 2137 N N . GLN A 1 269 ? 16.607 17.071 32.146 1.00 90.56 269 GLN A N 1
ATOM 2138 C CA . GLN A 1 269 ? 16.881 18.086 33.172 1.00 90.56 269 GLN A CA 1
ATOM 2139 C C . GLN A 1 269 ? 15.992 17.919 34.415 1.00 90.56 269 GLN A C 1
ATOM 2141 O O . GLN A 1 269 ? 16.482 18.019 35.543 1.00 90.56 269 GLN A O 1
ATOM 2146 N N . THR A 1 270 ? 14.703 17.611 34.240 1.00 91.50 270 THR A N 1
ATOM 2147 C CA . THR A 1 270 ? 13.806 17.314 35.368 1.00 91.50 270 THR A CA 1
ATOM 2148 C C . THR A 1 270 ? 14.243 16.050 36.111 1.00 91.50 270 THR A C 1
ATOM 2150 O O . THR A 1 270 ? 14.313 16.061 37.340 1.00 91.50 270 THR A O 1
ATOM 2153 N N . GLN A 1 271 ? 14.603 14.980 35.395 1.00 91.31 271 GLN A N 1
ATOM 2154 C CA . GLN A 1 271 ? 15.094 13.738 36.003 1.00 91.31 271 GLN A CA 1
ATOM 2155 C C . GLN A 1 271 ? 16.399 13.943 36.781 1.00 91.31 271 GLN A C 1
ATOM 2157 O O . GLN A 1 271 ? 16.506 13.464 37.908 1.00 91.31 271 GLN A O 1
ATOM 2162 N N . LEU A 1 272 ? 17.351 14.709 36.237 1.00 90.62 272 LEU A N 1
ATOM 2163 C CA . LEU A 1 272 ? 18.604 15.059 36.916 1.00 90.62 272 LEU A CA 1
ATOM 2164 C C . LEU A 1 272 ? 18.362 15.809 38.231 1.00 90.62 272 LEU A C 1
ATOM 2166 O O . LEU A 1 272 ? 19.142 15.668 39.168 1.00 90.62 272 LEU A O 1
ATOM 2170 N N . ARG A 1 273 ? 17.279 16.590 38.328 1.00 87.44 273 ARG A N 1
ATOM 2171 C CA . ARG A 1 273 ? 16.910 17.292 39.563 1.00 87.44 273 ARG A CA 1
ATOM 2172 C C . ARG A 1 273 ? 16.213 16.385 40.580 1.00 87.44 273 ARG A C 1
ATOM 2174 O O . ARG A 1 273 ? 16.473 16.530 41.769 1.00 87.44 273 ARG A O 1
ATOM 2181 N N . VAL A 1 274 ? 15.338 15.486 40.127 1.00 89.94 274 VAL A N 1
ATOM 2182 C CA . VAL A 1 274 ? 14.518 14.616 40.994 1.00 89.94 274 VAL A CA 1
ATOM 2183 C C . VAL A 1 274 ? 15.307 13.425 41.540 1.00 89.94 274 VAL A C 1
ATOM 2185 O O . VAL A 1 274 ? 15.138 13.067 42.700 1.00 89.94 274 VAL A O 1
ATOM 2188 N N . LEU A 1 275 ? 16.161 12.812 40.718 1.00 90.19 275 LEU A N 1
ATOM 2189 C CA . LEU A 1 275 ? 16.902 11.595 41.074 1.00 90.19 275 LEU A CA 1
ATOM 2190 C C . LEU A 1 275 ? 18.236 11.876 41.777 1.00 90.19 275 LEU A C 1
ATOM 2192 O O . LEU A 1 275 ? 18.919 10.945 42.202 1.00 90.19 275 LEU A O 1
ATOM 2196 N N . ALA A 1 276 ? 18.636 13.142 41.889 1.00 89.38 276 ALA A N 1
ATOM 2197 C CA . ALA A 1 276 ? 19.854 13.501 42.595 1.00 89.38 276 ALA A CA 1
ATOM 2198 C C . ALA A 1 276 ? 19.723 13.237 44.102 1.00 89.38 276 ALA A C 1
ATOM 2200 O O . ALA A 1 276 ? 18.701 13.527 44.719 1.00 89.38 276 ALA A O 1
ATOM 2201 N N . SER A 1 277 ? 20.811 12.768 44.716 1.00 88.06 277 SER A N 1
ATOM 2202 C CA . SER A 1 277 ? 20.898 12.507 46.161 1.00 88.06 277 SER A CA 1
ATOM 2203 C C . SER A 1 277 ? 20.701 13.755 47.032 1.00 88.06 277 SER A C 1
ATOM 2205 O O . SER A 1 277 ? 20.442 13.645 48.228 1.00 88.06 277 SER A O 1
ATOM 2207 N N . SER A 1 278 ? 20.823 14.950 46.445 1.00 88.75 278 SER A N 1
ATOM 2208 C CA . SER A 1 278 ? 20.520 16.225 47.085 1.00 88.75 278 SER A CA 1
ATOM 2209 C C . SER A 1 278 ? 20.118 17.289 46.054 1.00 88.75 278 SER A C 1
ATOM 2211 O O . SER A 1 278 ? 20.488 17.218 44.878 1.00 88.75 278 SER A O 1
ATOM 2213 N N . SER A 1 279 ? 19.405 18.324 46.509 1.00 83.94 279 SER A N 1
ATOM 2214 C CA . SER A 1 279 ? 18.978 19.453 45.665 1.00 83.94 279 SER A CA 1
ATOM 2215 C C . SER A 1 279 ? 20.159 20.211 45.034 1.00 83.94 279 SER A C 1
ATOM 2217 O O . SER A 1 279 ? 20.098 20.607 43.868 1.00 83.94 279 SER A O 1
ATOM 2219 N N . SER A 1 280 ? 21.274 20.361 45.762 1.00 85.38 280 SER A N 1
ATOM 2220 C CA . SER A 1 280 ? 22.488 21.009 45.245 1.00 85.38 280 SER A CA 1
ATOM 2221 C C . SER A 1 280 ? 23.164 20.177 44.153 1.00 85.38 280 SER A C 1
ATOM 2223 O O . SER A 1 280 ? 23.563 20.731 43.128 1.00 85.38 280 SER A O 1
ATOM 2225 N N . THR A 1 281 ? 23.228 18.852 44.322 1.00 86.69 281 THR A N 1
ATOM 2226 C CA . THR A 1 281 ? 23.744 17.929 43.301 1.00 86.69 281 THR A CA 1
ATOM 2227 C C . THR A 1 281 ? 22.891 17.977 42.032 1.00 86.69 281 THR A C 1
ATOM 2229 O O . THR A 1 281 ? 23.436 18.094 40.937 1.00 86.69 281 THR A O 1
ATOM 2232 N N . GLY A 1 282 ? 21.560 17.978 42.156 1.00 87.12 282 GLY A N 1
ATOM 2233 C CA . GLY A 1 282 ? 20.657 18.066 41.004 1.00 87.12 282 GLY A CA 1
ATOM 2234 C C . GLY A 1 282 ? 20.771 19.392 40.243 1.00 87.12 282 GLY A C 1
ATOM 2235 O O . GLY A 1 282 ? 20.767 19.415 39.008 1.00 87.12 282 GLY A O 1
ATOM 2236 N N . ALA A 1 283 ? 20.939 20.509 40.960 1.00 84.75 283 ALA A N 1
ATOM 2237 C CA . ALA A 1 283 ? 21.179 21.818 40.352 1.00 84.75 283 ALA A CA 1
ATOM 2238 C C . ALA A 1 283 ? 22.513 21.873 39.585 1.00 84.75 283 ALA A C 1
ATOM 2240 O O . ALA A 1 283 ? 22.564 22.438 38.491 1.00 84.75 283 ALA A O 1
ATOM 2241 N N . LEU A 1 284 ? 23.571 21.262 40.127 1.00 86.19 284 LEU A N 1
ATOM 2242 C CA . LEU A 1 284 ? 24.878 21.162 39.475 1.00 86.19 284 LEU A CA 1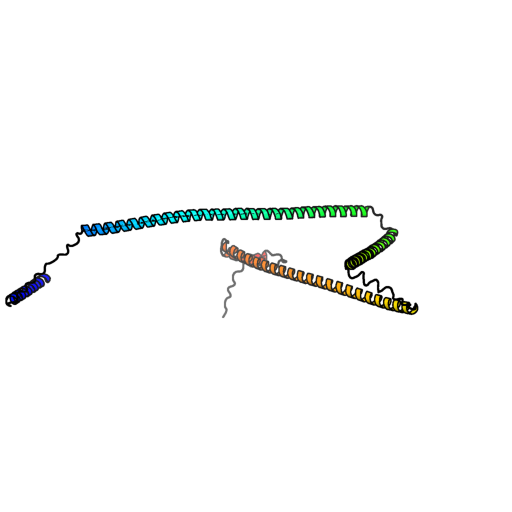
ATOM 2243 C C . LEU A 1 284 ? 24.814 20.295 38.211 1.00 86.19 284 LEU A C 1
ATOM 2245 O O . LEU A 1 284 ? 25.265 20.735 37.158 1.00 86.19 284 LEU A O 1
ATOM 2249 N N . LEU A 1 285 ? 24.182 19.120 38.280 1.00 87.62 285 LEU A N 1
ATOM 2250 C CA . LEU A 1 285 ? 23.994 18.236 37.123 1.00 87.62 285 LEU A CA 1
ATOM 2251 C C . LEU A 1 285 ? 23.200 18.915 36.000 1.00 87.62 285 LEU A C 1
ATOM 2253 O O . LEU A 1 285 ? 23.566 18.802 34.834 1.00 87.62 285 LEU A O 1
ATOM 2257 N N . THR A 1 286 ? 22.160 19.679 36.347 1.00 88.12 286 THR A N 1
ATOM 2258 C CA . THR A 1 286 ? 21.385 20.449 35.360 1.00 88.12 286 THR A CA 1
ATOM 2259 C C . THR A 1 286 ? 22.254 21.508 34.675 1.00 88.12 286 THR A C 1
ATOM 2261 O O . THR A 1 286 ? 22.196 21.649 33.459 1.00 88.12 286 THR A O 1
ATOM 2264 N N . ARG A 1 287 ? 23.087 22.241 35.431 1.00 85.31 287 ARG A N 1
ATOM 2265 C CA . ARG A 1 287 ? 23.993 23.261 34.870 1.00 85.31 287 ARG A CA 1
ATOM 2266 C C . ARG A 1 287 ? 25.055 22.657 33.960 1.00 85.31 287 ARG A C 1
ATOM 2268 O O . ARG A 1 287 ? 25.307 23.210 32.896 1.00 85.31 287 ARG A O 1
ATOM 2275 N N . LEU A 1 288 ? 25.646 21.534 34.366 1.00 86.69 288 LEU A N 1
ATOM 2276 C CA . LEU A 1 288 ? 26.612 20.802 33.549 1.00 86.69 288 LEU A CA 1
ATOM 2277 C C . LEU A 1 288 ? 25.979 20.311 32.250 1.00 86.69 288 LEU A C 1
ATOM 2279 O O . LEU A 1 288 ? 26.562 20.480 31.186 1.00 86.69 288 LEU A O 1
ATOM 2283 N N . TYR A 1 289 ? 24.765 19.767 32.324 1.00 88.19 289 TYR A N 1
ATOM 2284 C CA . TYR A 1 289 ? 24.024 19.356 31.140 1.00 88.19 289 TYR A CA 1
ATOM 2285 C C . TYR A 1 289 ? 23.765 20.533 30.188 1.00 88.19 289 TYR A C 1
ATOM 2287 O O . TYR A 1 289 ? 24.064 20.429 29.002 1.00 88.19 289 TYR A O 1
ATOM 2295 N N . THR A 1 290 ? 23.284 21.673 30.697 1.00 87.19 290 THR A N 1
ATOM 2296 C CA . THR A 1 290 ? 23.088 22.877 29.874 1.00 87.19 290 THR A CA 1
ATOM 2297 C C . THR A 1 290 ? 24.394 23.338 29.238 1.00 87.19 290 THR A C 1
ATOM 2299 O O . THR A 1 290 ? 24.394 23.623 28.049 1.00 87.19 290 THR A O 1
ATOM 2302 N N . PHE A 1 291 ? 25.495 23.359 29.997 1.00 85.06 291 PHE A N 1
ATOM 2303 C CA . PHE A 1 291 ? 26.815 23.743 29.498 1.00 85.06 291 PHE A CA 1
ATOM 2304 C C . PHE A 1 291 ? 27.264 22.855 28.332 1.00 85.06 291 PHE A C 1
ATOM 2306 O O . PHE A 1 291 ? 27.636 23.385 27.291 1.00 85.06 291 PHE A O 1
ATOM 2313 N N . ILE A 1 292 ? 27.144 21.530 28.472 1.00 84.06 292 ILE A N 1
ATOM 2314 C CA . ILE A 1 292 ? 27.511 20.557 27.431 1.00 84.06 292 ILE A CA 1
ATOM 2315 C C . ILE A 1 292 ? 26.641 20.726 26.180 1.00 84.06 292 ILE A C 1
ATOM 2317 O O . ILE A 1 292 ? 27.158 20.703 25.070 1.00 84.06 292 ILE A O 1
ATOM 2321 N N . VAL A 1 293 ? 25.328 20.912 26.343 1.00 84.25 293 VAL A N 1
ATOM 2322 C CA . VAL A 1 293 ? 24.397 21.065 25.210 1.00 84.25 293 VAL A CA 1
ATOM 2323 C C . VAL A 1 293 ? 24.580 22.404 24.491 1.00 84.25 293 VAL A C 1
ATOM 2325 O O . VAL A 1 293 ? 24.382 22.476 23.283 1.00 84.25 293 VAL A O 1
ATOM 2328 N N . SER A 1 294 ? 24.953 23.461 25.216 1.00 81.56 294 SER A N 1
ATOM 2329 C CA . SER A 1 294 ? 25.253 24.779 24.642 1.00 81.56 294 SER A CA 1
ATOM 2330 C C . SER A 1 294 ? 26.677 24.908 24.100 1.00 81.56 294 SER A C 1
ATOM 2332 O O . SER A 1 294 ? 27.004 25.944 23.525 1.00 81.56 294 SER A O 1
ATOM 2334 N N . HIS A 1 295 ? 27.533 23.911 24.337 1.00 80.75 295 HIS A N 1
ATOM 2335 C CA . HIS A 1 295 ? 28.912 23.944 23.882 1.00 80.75 295 HIS A CA 1
ATOM 2336 C C . HIS A 1 295 ? 28.962 23.735 22.375 1.00 80.75 295 HIS A C 1
ATOM 2338 O O . HIS A 1 295 ? 28.262 22.880 21.828 1.00 80.75 295 HIS A O 1
ATOM 2344 N N . ASP A 1 296 ? 29.807 24.511 21.708 1.00 75.69 296 ASP A N 1
ATOM 2345 C CA . ASP A 1 296 ? 30.005 24.357 20.279 1.00 75.69 296 ASP A CA 1
ATOM 2346 C C . ASP A 1 296 ? 30.657 22.996 19.989 1.00 75.69 296 ASP A C 1
ATOM 2348 O O . ASP A 1 296 ? 31.572 22.573 20.705 1.00 75.69 296 ASP A O 1
ATOM 2352 N N . LYS A 1 297 ? 30.167 22.290 18.965 1.00 71.00 297 LYS A N 1
ATOM 2353 C CA . LYS A 1 297 ? 30.564 20.899 18.670 1.00 71.00 297 LYS A CA 1
ATOM 2354 C C . LYS A 1 297 ? 32.025 20.788 18.234 1.00 71.00 297 LYS A C 1
ATOM 2356 O O . LYS A 1 297 ? 32.626 19.731 18.412 1.00 71.00 297 LYS A O 1
ATOM 2361 N N . ASP A 1 298 ? 32.587 21.885 17.732 1.00 70.75 298 ASP A N 1
ATOM 2362 C CA . ASP A 1 298 ? 33.941 21.943 17.177 1.00 70.75 298 ASP A CA 1
ATOM 2363 C C . ASP A 1 298 ? 34.997 22.428 18.182 1.00 70.75 298 ASP A C 1
ATOM 2365 O O . ASP A 1 298 ? 36.187 22.482 17.864 1.00 70.75 298 ASP A O 1
ATOM 2369 N N . THR A 1 299 ? 34.599 22.750 19.419 1.00 74.31 299 THR A N 1
ATOM 2370 C CA . THR A 1 299 ? 35.540 23.134 20.480 1.00 74.31 299 THR A CA 1
ATOM 2371 C C . THR A 1 299 ? 35.648 22.031 21.538 1.00 74.31 299 THR A C 1
ATOM 2373 O O . THR A 1 299 ? 34.634 21.543 22.041 1.00 74.31 299 THR A O 1
ATOM 2376 N N . PRO A 1 300 ? 36.868 21.594 21.903 1.00 74.31 300 PRO A N 1
ATOM 2377 C CA . PRO A 1 300 ? 37.043 20.600 22.952 1.00 74.31 300 PRO A CA 1
ATOM 2378 C C . PRO A 1 300 ? 36.70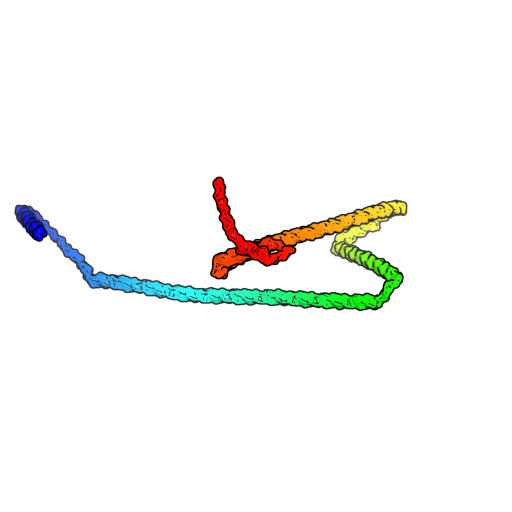6 21.207 24.317 1.00 74.31 300 PRO A C 1
ATOM 2380 O O . PRO A 1 300 ? 37.237 22.250 24.692 1.00 74.31 300 PRO A O 1
ATOM 2383 N N . ILE A 1 301 ? 35.849 20.526 25.078 1.00 78.00 301 ILE A N 1
ATOM 2384 C CA . ILE A 1 301 ? 35.466 20.946 26.430 1.00 78.00 301 ILE A CA 1
ATOM 2385 C C . ILE A 1 301 ? 36.667 20.779 27.369 1.00 78.00 301 ILE A C 1
ATOM 2387 O O . ILE A 1 301 ? 37.082 19.655 27.666 1.00 78.00 301 ILE A O 1
ATOM 2391 N N . ALA A 1 302 ? 37.220 21.882 27.876 1.00 79.38 302 ALA A N 1
ATOM 2392 C CA . ALA A 1 302 ? 38.286 21.828 28.867 1.00 79.38 302 ALA A CA 1
ATOM 2393 C C . ALA A 1 302 ? 37.724 21.550 30.272 1.00 79.38 302 ALA A C 1
ATOM 2395 O O . ALA A 1 302 ? 36.729 22.133 30.705 1.00 79.38 302 ALA A O 1
ATOM 2396 N N . MET A 1 303 ? 38.413 20.702 31.045 1.00 70.94 303 MET A N 1
ATOM 2397 C CA . MET A 1 303 ? 38.019 20.376 32.427 1.00 70.94 303 MET A CA 1
ATOM 2398 C C . MET A 1 303 ? 37.955 21.609 33.343 1.00 70.94 303 MET A C 1
ATOM 2400 O O . MET A 1 303 ? 37.181 21.628 34.298 1.00 70.94 303 MET A O 1
ATOM 2404 N N . ALA A 1 304 ? 38.737 22.652 33.048 1.00 72.56 304 ALA A N 1
ATOM 2405 C CA . ALA A 1 304 ? 38.703 23.914 33.780 1.00 72.56 304 ALA A CA 1
ATOM 2406 C C . ALA A 1 304 ? 37.347 24.636 33.650 1.00 72.56 304 ALA A C 1
ATOM 2408 O O . ALA A 1 304 ? 36.852 25.179 34.638 1.00 72.56 304 ALA A O 1
ATOM 2409 N N . ASP A 1 305 ? 36.705 24.577 32.481 1.00 69.75 305 ASP A N 1
ATOM 2410 C CA . ASP A 1 305 ? 35.432 25.261 32.214 1.00 69.75 305 ASP A CA 1
ATOM 2411 C C . ASP A 1 305 ? 34.254 24.545 32.888 1.00 69.75 305 ASP A C 1
ATOM 2413 O O . ASP A 1 305 ? 33.358 25.172 33.458 1.00 69.75 305 ASP A O 1
ATOM 2417 N N . VAL A 1 306 ? 34.318 23.212 32.937 1.00 69.62 306 VAL A N 1
ATOM 2418 C CA . VAL A 1 306 ? 33.389 22.351 33.688 1.00 69.62 306 VAL A CA 1
ATOM 2419 C C . VAL A 1 306 ? 33.455 22.657 35.193 1.00 69.62 306 VAL A C 1
ATOM 2421 O O . VAL A 1 306 ? 32.429 22.767 35.875 1.00 69.62 306 VAL A O 1
ATOM 2424 N N . LEU A 1 307 ? 34.665 22.850 35.725 1.00 69.69 307 LEU A N 1
ATOM 2425 C CA . LEU A 1 307 ? 34.882 23.222 37.125 1.00 69.69 307 LEU A CA 1
ATOM 2426 C C . LEU A 1 307 ? 34.449 24.672 37.407 1.00 69.69 307 LEU A C 1
ATOM 2428 O O . LEU A 1 307 ? 33.861 24.939 38.451 1.00 69.69 307 LEU A O 1
ATOM 2432 N N . ALA A 1 308 ? 34.628 25.603 36.470 1.00 69.19 308 ALA A N 1
ATOM 2433 C CA . ALA A 1 308 ? 34.134 26.973 36.616 1.00 69.19 308 ALA A CA 1
ATOM 2434 C C . ALA A 1 308 ? 32.592 27.044 36.642 1.00 69.19 308 ALA A C 1
ATOM 2436 O O . ALA A 1 308 ? 32.013 27.761 37.466 1.00 69.19 308 ALA A O 1
ATOM 2437 N N . ALA A 1 309 ? 31.910 26.248 35.809 1.00 64.88 309 ALA A N 1
ATOM 2438 C CA . ALA A 1 309 ? 30.447 26.172 35.758 1.00 64.88 309 ALA A CA 1
ATOM 2439 C C . ALA A 1 309 ? 29.811 25.595 37.043 1.00 64.88 309 ALA A C 1
ATOM 2441 O O . ALA A 1 309 ? 28.662 25.906 37.375 1.00 64.88 309 ALA A O 1
ATOM 2442 N N . SER A 1 310 ? 30.559 24.787 37.802 1.00 61.28 310 SER A N 1
ATOM 2443 C CA . SER A 1 310 ? 30.098 24.186 39.062 1.00 61.28 310 SER A CA 1
ATOM 2444 C C . SER A 1 310 ? 30.245 25.096 40.293 1.00 61.28 310 SER A C 1
ATOM 2446 O O . SER A 1 310 ? 29.571 24.860 41.296 1.00 61.28 310 SER A O 1
ATOM 2448 N N . VAL A 1 311 ? 31.040 26.174 40.220 1.00 60.44 311 VAL A N 1
ATOM 2449 C CA . VAL A 1 311 ? 31.428 27.003 41.385 1.00 60.44 311 VAL A CA 1
ATOM 2450 C C . VAL A 1 311 ? 30.686 28.354 41.473 1.00 60.44 311 VAL A C 1
ATOM 2452 O O . VAL A 1 311 ? 30.868 29.100 42.435 1.00 60.44 311 VAL A O 1
ATOM 2455 N N . SER A 1 312 ? 29.783 28.703 40.544 1.00 46.97 312 SER A N 1
ATOM 2456 C CA . SER A 1 312 ? 29.118 30.020 40.591 1.00 46.97 312 SER A CA 1
ATOM 2457 C C . SER A 1 312 ? 28.138 30.161 41.780 1.00 46.97 312 SER A C 1
ATOM 2459 O O . SER A 1 312 ? 26.963 29.773 41.712 1.00 46.97 312 SER A O 1
ATOM 2461 N N . VAL A 1 313 ? 28.621 30.767 42.866 1.00 45.28 313 VAL A N 1
ATOM 2462 C CA . VAL A 1 313 ? 27.830 31.357 43.957 1.00 45.28 313 VAL A CA 1
ATOM 2463 C C . VAL A 1 313 ? 26.985 32.502 43.377 1.00 45.28 313 VAL A C 1
ATOM 2465 O O . VAL A 1 313 ? 27.517 33.311 42.612 1.00 45.28 313 VAL A O 1
ATOM 2468 N N . PRO A 1 314 ? 25.686 32.632 43.709 1.00 40.41 314 PRO A N 1
ATOM 2469 C CA . PRO A 1 314 ? 24.896 33.766 43.246 1.00 40.41 314 PRO A CA 1
ATOM 2470 C C . PRO A 1 314 ? 25.484 35.067 43.813 1.00 40.41 314 PRO A C 1
ATOM 2472 O O . PRO A 1 314 ? 25.407 35.327 45.016 1.00 40.41 314 PRO A O 1
ATOM 2475 N N . LYS A 1 315 ? 26.063 35.912 42.948 1.00 41.53 315 LYS A N 1
ATOM 2476 C CA . LYS A 1 315 ? 26.367 37.310 43.282 1.00 41.53 315 LYS A CA 1
ATOM 2477 C C . LYS A 1 315 ? 25.044 37.990 43.644 1.00 41.53 315 LYS A C 1
ATOM 2479 O O . LYS A 1 315 ? 24.268 38.355 42.764 1.00 41.53 315 LYS A O 1
ATOM 2484 N N . ARG A 1 316 ? 24.786 38.171 44.945 1.00 38.31 316 ARG A N 1
ATOM 2485 C CA . ARG A 1 316 ? 23.786 39.126 45.442 1.00 38.31 316 ARG A CA 1
ATOM 2486 C C . ARG A 1 316 ? 24.097 40.479 44.799 1.00 38.31 316 ARG A C 1
ATOM 2488 O O . ARG A 1 316 ? 25.095 41.106 45.151 1.00 38.31 316 ARG A O 1
ATOM 2495 N N . ARG A 1 317 ? 23.258 40.934 43.864 1.00 39.91 317 ARG A N 1
ATOM 2496 C CA . ARG A 1 317 ? 23.218 42.348 43.482 1.00 39.91 317 ARG A CA 1
ATOM 2497 C C . ARG A 1 317 ? 22.824 43.122 44.741 1.00 39.91 317 ARG A C 1
ATOM 2499 O O . ARG A 1 317 ? 21.676 43.059 45.167 1.00 39.91 317 ARG A O 1
ATOM 2506 N N . ARG A 1 318 ? 23.790 43.791 45.376 1.00 38.53 318 ARG A N 1
ATOM 2507 C CA . ARG A 1 318 ? 23.493 44.876 46.313 1.00 38.53 318 ARG A CA 1
ATOM 2508 C C . ARG A 1 318 ? 22.852 45.983 45.483 1.00 38.53 318 ARG A C 1
ATOM 2510 O O . ARG A 1 318 ? 23.497 46.511 44.583 1.00 38.53 318 ARG A O 1
ATOM 2517 N N . ALA A 1 319 ? 21.584 46.271 45.754 1.00 42.41 319 ALA A N 1
ATOM 2518 C CA . ALA A 1 319 ? 20.997 47.544 45.379 1.00 42.41 319 ALA A CA 1
ATOM 2519 C C . ALA A 1 319 ? 21.796 48.634 46.105 1.00 42.41 319 ALA A C 1
ATOM 2521 O O . ALA A 1 319 ? 21.959 48.574 47.324 1.00 42.41 319 ALA A O 1
ATOM 2522 N N . VAL A 1 320 ? 22.355 49.561 45.338 1.00 46.25 320 VAL A N 1
ATOM 2523 C CA . VAL A 1 320 ? 22.921 50.806 45.847 1.00 46.25 320 VAL A CA 1
ATOM 2524 C C . VAL A 1 320 ? 21.914 51.882 45.464 1.00 46.25 320 VAL A C 1
ATOM 2526 O O . VAL A 1 320 ? 21.528 51.962 44.297 1.00 46.25 320 VAL A O 1
ATOM 2529 N N . HIS A 1 321 ? 21.432 52.583 46.491 1.00 39.25 321 HIS A N 1
ATOM 2530 C CA . HIS A 1 321 ? 20.742 53.864 46.388 1.00 39.25 321 HIS A CA 1
ATOM 2531 C C . HIS A 1 321 ? 21.668 54.919 45.791 1.00 39.25 321 HIS A C 1
ATOM 2533 O O . HIS A 1 321 ? 22.868 54.896 46.146 1.00 39.25 321 HIS A O 1
#

Radius of gyration: 60.4 Å; chains: 1; bounding box: 136×72×166 Å

Secondary structure (DSSP, 8-state):
-HHHHHHHHHHHHHHHHHHHHHTS---------------PPPHHHHHHHHHHHHHHHHHHHHHHHHHHHHHHHHHHHHHHHHHHHHHHHHHHHHHHHHHHHHHHHHHHHHHHHHHHHHHHHHHHHHHHHHHHHHHSPP--THHHHHHHHHHHHHHHHHHHHHHHHHHHHHHHHHHHHHTSTTSTTTSSTTS-------HHHHHHHHHHHHHHHHHHHHHHHHHHHHHHHHHHHHHHHHHHHHHHHHHHHHHHHHHHHHHHHHHHHHHHHHHHHHSSSSHHHHHHHHHHHHHHHHS-TTS---HHHHHHHH-----------

Foldseek 3Di:
DVVVVVVVVVVVVVVVVVVVVVVDPDDDDDDPDDPPPPPDCPVVNVVVVVVVVVVVVVVVVVVVVVVVVVVVVVVVVVVVVVVVVVVVVVVVVVVVVVVVVVVVVVVVVVVVVVVVVVVVVVVVVVVVVVVVVVPDDDDDPVVVVVVVVVVVVVVVVVVVVVVVVVVVVVVVVVVVLVVDPPNVVPVVPPPPDDDDDDPVNVVVVVVVVVVVVVVVVVVVVVVVVVVVVVVVVVVVVVVVVVVVVVVVVVVVVVVVVVVVCVVVLVVVLVCLCPVDPDNLRSVLVSQLSVCVVPDDPPDDDDPVVNVVSSPDDDDPPDDDD

pLDDT: mean 80.77, std 16.91, range [38.31, 98.12]

Organism: Aphanomyces astaci (NCBI:txid112090)